Protein AF-A0A2M4AZ24-F1 (afdb_monomer)

pLDDT: mean 78.05, std 18.16, range [25.59, 95.62]

InterPro domains:
  IPR009580 GPI bio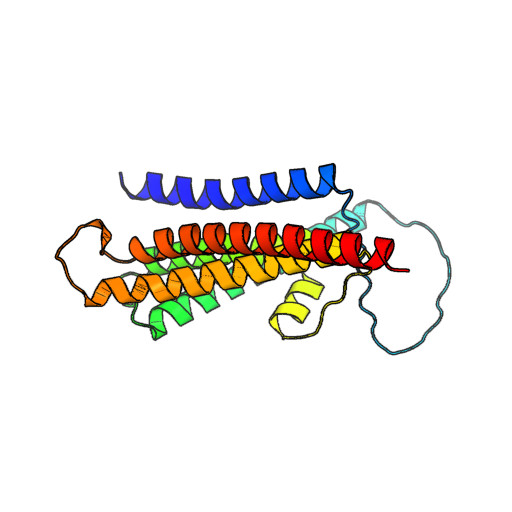synthesis protein Pig-F [PF06699] (11-184)

Organism: NCBI:txid58253

Secondary structure (DSSP, 8-state):
-HHHHHHHHHHHHHHHHHHHHHHHHHHHT----PPP--S------------HHHHHHHHHHHHHHHHHHHHHHHHHHHHHHHHTT--TT-HHHHHHHHHHHHHHHHHHHHHHH-HHHHHHHHTT-----SSHHHHHHHHHHHHHHHHHHHHHHHHHTTGGG----TTSSTTHHHHHHHHHHHHHHHHHHHHHHHHHHHHHHHHHTT-

Foldseek 3Di:
DVVVVLVCVLVVLLVVLVVVLVCCCVVVVQDLPFDDPPPDDDDDDDDDDDDPVVVVVVVVVQVVLVVVVLVVQLVVQLVVVVVVPDDPVPSVLSSSLSSNLSSLQLSSLCSRHNRPVSVCVVVVHDRDGPDPSSNLVNVLSNQLSVLLVVLLVVLLVLLVVPPVDPCSPPPNSSVVRNVVSSVVSNVVSVVVVVVVVVVVVVVVVVD

Solvent-accessible surface area (backbone atoms only — not comparable to full-atom values): 11591 Å² total; per-residue (Å²): 116,70,66,62,57,54,52,49,51,66,54,46,53,51,52,50,48,51,48,51,50,51,50,50,40,68,74,65,64,53,74,61,77,56,65,79,84,67,93,70,93,80,92,82,82,93,80,83,93,83,64,79,75,57,53,56,59,50,49,52,50,53,50,49,55,41,52,50,51,52,52,52,47,23,54,51,42,29,51,50,44,41,75,74,66,47,56,83,88,50,48,69,52,39,47,54,50,16,45,50,52,35,47,66,36,51,45,59,51,35,74,58,64,32,55,75,56,43,53,40,44,75,71,69,44,88,82,66,48,79,48,69,67,50,36,53,52,49,51,52,49,53,47,27,27,52,21,22,53,52,20,24,54,60,27,53,63,52,51,84,64,66,80,88,48,85,64,48,44,87,52,48,31,32,54,52,16,27,54,51,18,30,50,54,31,51,52,50,51,52,52,52,50,53,50,51,53,55,51,52,58,53,54,66,74,75,108

Radius of gyration: 20.51 Å; Cα contacts (8 Å, |Δi|>4): 173; chains: 1; bounding box: 58×39×65 Å

Sequence (207 aa):
GKLNSSILLLLLLPAVELLKHFYATRAFQLDSTARMELSGSVNAPTGRMHTSKTAGRFQLKELFHSIVLLATTVLFYAFICTVLGATVQEYEETISLALTMTTLTIFPILLLIGQAKTYSFLLSESVVLLSPCTNSYFNYLKNNSIGVLLGAWAASVVAPLDWDRPWQIYPIPNYVGCIVGQFGMSVYNLLSMIYSRFYDDRHTKIV

Structure (mmCIF, N/CA/C/O backbone):
data_AF-A0A2M4AZ24-F1
#
_entry.id   AF-A0A2M4AZ24-F1
#
loop_
_atom_site.group_PDB
_atom_site.id
_atom_site.type_symbol
_atom_site.label_atom_id
_atom_site.label_alt_id
_atom_site.label_comp_id
_atom_site.label_asym_id
_atom_site.label_entity_id
_atom_site.label_seq_id
_atom_site.pdbx_PDB_ins_code
_atom_site.Cartn_x
_atom_site.Cartn_y
_atom_site.Cartn_z
_atom_site.occupancy
_atom_site.B_iso_or_equiv
_atom_site.auth_seq_id
_atom_site.auth_comp_id
_atom_site.auth_asym_id
_atom_site.auth_atom_id
_atom_site.pdbx_PDB_model_num
ATOM 1 N N . GLY A 1 1 ? -0.774 -8.345 25.823 1.00 45.44 1 GLY A N 1
ATOM 2 C CA . GLY A 1 1 ? -1.185 -9.430 24.910 1.00 45.44 1 GLY A CA 1
ATOM 3 C C . GLY A 1 1 ? -1.397 -8.914 23.501 1.00 45.44 1 GLY A C 1
ATOM 4 O O . GLY A 1 1 ? -0.512 -9.088 22.682 1.00 45.44 1 GLY A O 1
ATOM 5 N N . LYS A 1 2 ? -2.522 -8.231 23.242 1.00 50.94 2 LYS A N 1
ATOM 6 C CA . LYS A 1 2 ? -2.909 -7.727 21.908 1.00 50.94 2 LYS A CA 1
ATOM 7 C C . LYS A 1 2 ? -1.962 -6.661 21.323 1.00 50.94 2 LYS A C 1
ATOM 9 O O . LYS A 1 2 ? -1.644 -6.727 20.145 1.00 50.94 2 LYS A O 1
ATOM 14 N N . LEU A 1 3 ? -1.435 -5.759 22.158 1.00 47.91 3 LEU A N 1
ATOM 15 C CA . LEU A 1 3 ? -0.561 -4.659 21.720 1.00 47.91 3 LEU A CA 1
ATOM 16 C C . LEU A 1 3 ? 0.745 -5.145 21.056 1.00 47.91 3 LEU A C 1
ATOM 18 O O . LEU A 1 3 ? 1.138 -4.641 20.011 1.00 47.91 3 LEU A O 1
ATOM 22 N N . ASN A 1 4 ? 1.383 -6.180 21.613 1.00 55.66 4 ASN A N 1
ATOM 23 C CA . ASN A 1 4 ? 2.648 -6.703 21.083 1.00 55.66 4 ASN A CA 1
ATOM 24 C C . ASN A 1 4 ? 2.467 -7.369 19.712 1.00 55.66 4 ASN A C 1
ATOM 26 O O . ASN A 1 4 ? 3.343 -7.248 18.863 1.00 55.66 4 ASN A O 1
ATOM 30 N N . SER A 1 5 ? 1.335 -8.041 19.480 1.00 59.56 5 SER A N 1
ATOM 31 C CA . SER A 1 5 ? 1.031 -8.672 18.190 1.00 59.56 5 SER A CA 1
ATOM 32 C C . SER A 1 5 ? 0.789 -7.636 17.091 1.00 59.56 5 SER A C 1
ATOM 34 O O . SER A 1 5 ? 1.305 -7.799 15.987 1.00 59.56 5 SER A O 1
ATOM 36 N N . SER A 1 6 ? 0.083 -6.544 17.399 1.00 62.22 6 SER A N 1
ATOM 37 C CA . SER A 1 6 ? -0.156 -5.450 16.449 1.00 62.22 6 SER A CA 1
ATOM 38 C C . SER A 1 6 ? 1.125 -4.677 16.118 1.00 62.22 6 SER A C 1
ATOM 40 O O . SER A 1 6 ? 1.367 -4.365 14.954 1.00 62.22 6 SER A O 1
ATOM 42 N N . ILE A 1 7 ? 1.992 -4.433 17.110 1.00 64.44 7 ILE A N 1
ATOM 43 C CA . ILE A 1 7 ? 3.302 -3.785 16.907 1.00 64.44 7 ILE A CA 1
ATOM 44 C C . ILE A 1 7 ? 4.205 -4.638 16.008 1.00 64.44 7 ILE A C 1
ATOM 46 O O . ILE A 1 7 ? 4.878 -4.113 15.122 1.00 64.44 7 ILE A O 1
ATOM 50 N N . LEU A 1 8 ? 4.209 -5.958 16.204 1.00 62.41 8 LEU A N 1
ATOM 51 C CA . LEU A 1 8 ? 5.019 -6.870 15.399 1.00 62.41 8 LEU A CA 1
ATOM 52 C C . LEU A 1 8 ? 4.548 -6.878 13.938 1.00 62.41 8 LEU A C 1
ATOM 54 O O . LEU A 1 8 ? 5.378 -6.847 13.034 1.00 62.41 8 LEU A O 1
ATOM 58 N N . LEU A 1 9 ? 3.233 -6.821 13.702 1.00 65.69 9 LEU A N 1
ATOM 59 C CA . LEU A 1 9 ? 2.658 -6.701 12.359 1.00 65.69 9 LEU A CA 1
ATOM 60 C C . LEU A 1 9 ? 3.030 -5.362 11.695 1.00 65.69 9 LEU A C 1
ATOM 62 O O . LEU A 1 9 ? 3.479 -5.348 10.549 1.00 65.69 9 LEU A O 1
ATOM 66 N N . LEU A 1 10 ? 2.926 -4.257 12.442 1.00 69.94 10 LEU A N 1
ATOM 67 C CA . LEU A 1 10 ? 3.283 -2.902 12.001 1.00 69.94 10 LEU A CA 1
ATOM 68 C C . LEU A 1 10 ? 4.765 -2.749 11.634 1.00 69.94 10 LEU A C 1
ATOM 70 O O . LEU A 1 10 ? 5.088 -1.943 10.768 1.00 69.94 10 LEU A O 1
ATOM 74 N N . LEU A 1 11 ? 5.664 -3.508 12.265 1.00 72.00 11 LEU A N 1
ATOM 75 C CA . LEU A 1 11 ? 7.099 -3.491 11.953 1.00 72.00 11 LEU A CA 1
ATOM 76 C C . LEU A 1 11 ? 7.479 -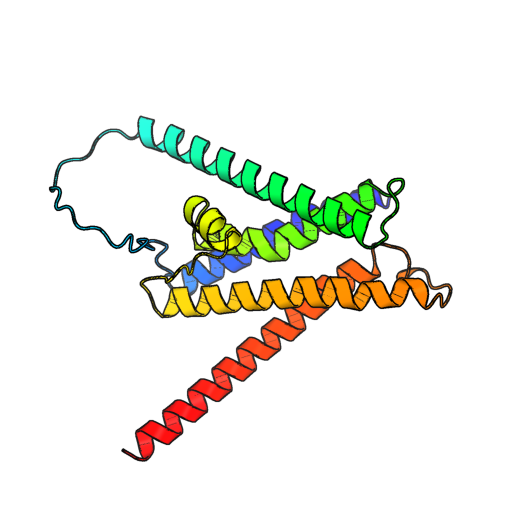4.480 10.844 1.00 72.00 11 LEU A C 1
ATOM 78 O O . LEU A 1 11 ? 8.384 -4.209 10.052 1.00 72.00 11 LEU A O 1
ATOM 82 N N . LEU A 1 12 ? 6.792 -5.620 10.767 1.00 80.12 12 LEU A N 1
ATOM 83 C CA . LEU A 1 12 ? 7.095 -6.670 9.798 1.00 80.12 12 LEU A CA 1
ATOM 84 C C . LEU A 1 12 ? 6.642 -6.292 8.382 1.00 80.12 12 LEU A C 1
ATOM 86 O O . LEU A 1 12 ? 7.353 -6.580 7.422 1.00 80.12 12 LEU A O 1
ATOM 90 N N . LEU A 1 13 ? 5.511 -5.596 8.240 1.00 80.19 13 LEU A N 1
ATOM 91 C CA . LEU A 1 13 ? 4.986 -5.137 6.947 1.00 80.19 13 LEU A CA 1
ATOM 92 C C . LEU A 1 13 ? 5.964 -4.218 6.181 1.00 80.19 13 LEU A C 1
ATOM 94 O O . LEU A 1 13 ? 6.319 -4.560 5.050 1.00 80.19 13 LEU A O 1
ATOM 98 N N . PRO A 1 14 ? 6.482 -3.118 6.768 1.00 80.81 14 PRO A N 1
ATOM 99 C CA . PRO A 1 14 ? 7.486 -2.282 6.111 1.00 80.81 14 PRO A CA 1
ATOM 100 C C . PRO A 1 14 ? 8.772 -3.047 5.791 1.00 80.81 14 PRO A C 1
ATOM 102 O O . PRO A 1 14 ? 9.369 -2.837 4.737 1.00 80.81 14 PRO A O 1
ATOM 105 N N . ALA A 1 15 ? 9.196 -3.964 6.669 1.00 79.19 15 ALA A N 1
ATOM 106 C CA . ALA A 1 15 ? 10.386 -4.783 6.446 1.00 79.19 15 ALA A CA 1
ATOM 107 C C . ALA A 1 15 ? 10.220 -5.729 5.244 1.00 79.19 15 ALA A C 1
ATOM 109 O O . ALA A 1 15 ? 11.144 -5.879 4.443 1.00 79.19 15 ALA A O 1
ATOM 110 N N . VAL A 1 16 ? 9.038 -6.328 5.078 1.00 83.62 16 VAL A N 1
ATOM 111 C CA . VAL A 1 16 ? 8.710 -7.164 3.916 1.00 83.62 16 VAL A CA 1
ATOM 112 C C . VAL A 1 16 ? 8.691 -6.338 2.630 1.00 83.62 16 VAL A C 1
ATOM 114 O O . VAL A 1 16 ? 9.233 -6.789 1.623 1.00 83.62 16 VAL A O 1
ATOM 117 N N . GLU A 1 17 ? 8.127 -5.129 2.641 1.00 81.56 17 GLU A N 1
ATOM 118 C CA . GLU A 1 17 ? 8.138 -4.250 1.461 1.00 81.56 17 GLU A CA 1
ATOM 119 C C . GLU A 1 17 ? 9.551 -3.753 1.114 1.00 81.56 17 GLU A C 1
ATOM 121 O O . GLU A 1 17 ? 9.927 -3.741 -0.060 1.00 81.56 17 GLU A O 1
ATOM 126 N N . LEU A 1 18 ? 10.390 -3.453 2.114 1.00 84.62 18 LEU A N 1
ATOM 127 C CA . LEU A 1 18 ? 11.815 -3.163 1.905 1.00 84.62 18 LEU A CA 1
ATOM 128 C C . LEU A 1 18 ? 12.544 -4.344 1.269 1.00 84.62 18 LEU A C 1
ATOM 130 O O . LEU A 1 18 ? 13.325 -4.162 0.334 1.00 84.62 18 LEU A O 1
ATOM 134 N N . LEU A 1 19 ? 12.282 -5.554 1.760 1.00 83.06 19 LEU A N 1
ATOM 135 C CA . LEU A 1 19 ? 12.886 -6.769 1.236 1.00 83.06 19 LEU A CA 1
ATOM 136 C C . LEU A 1 19 ? 12.459 -7.002 -0.219 1.00 83.06 19 LEU A C 1
ATOM 138 O O . LEU A 1 19 ? 13.317 -7.207 -1.077 1.00 83.06 19 LEU A O 1
ATOM 142 N N . LYS A 1 20 ? 11.158 -6.902 -0.520 1.00 83.19 20 LYS A N 1
ATOM 143 C CA . LYS A 1 20 ? 10.618 -6.999 -1.888 1.00 83.19 20 LYS A CA 1
ATOM 144 C C . LYS A 1 20 ? 11.252 -5.967 -2.813 1.00 83.19 20 LYS A C 1
ATOM 146 O O . LYS A 1 20 ? 11.694 -6.325 -3.903 1.00 83.19 20 LYS A O 1
ATOM 151 N N . HIS A 1 21 ? 11.338 -4.713 -2.374 1.00 81.50 21 HIS A N 1
ATOM 152 C CA . HIS A 1 21 ? 11.969 -3.650 -3.144 1.00 81.50 21 HIS A CA 1
ATOM 153 C C . HIS A 1 21 ? 13.451 -3.952 -3.400 1.00 81.50 21 HIS A C 1
ATOM 155 O O . HIS A 1 21 ? 13.905 -3.860 -4.536 1.00 81.50 21 HIS A O 1
ATOM 161 N N . PHE A 1 22 ? 14.200 -4.385 -2.383 1.00 83.12 22 PHE A N 1
ATOM 162 C CA . PHE A 1 22 ? 15.607 -4.749 -2.542 1.00 83.12 22 PHE A CA 1
ATOM 163 C C . PHE A 1 22 ? 15.796 -5.909 -3.526 1.00 83.12 22 PHE A C 1
ATOM 165 O O . PHE A 1 22 ? 16.658 -5.828 -4.403 1.00 83.12 22 PHE A O 1
ATOM 172 N N . TYR A 1 23 ? 14.971 -6.957 -3.432 1.00 83.62 23 TYR A N 1
ATOM 173 C CA . TYR A 1 23 ? 14.980 -8.062 -4.392 1.00 83.62 23 TYR A CA 1
ATOM 174 C C . TYR A 1 23 ? 14.661 -7.587 -5.811 1.00 83.62 23 TYR A C 1
ATOM 176 O O . TYR A 1 23 ? 15.394 -7.937 -6.731 1.00 83.62 23 TYR A O 1
ATOM 184 N N . ALA A 1 24 ? 13.624 -6.767 -5.999 1.00 79.25 24 ALA A N 1
ATOM 185 C CA . ALA A 1 24 ? 13.248 -6.244 -7.311 1.00 79.25 24 ALA A CA 1
ATOM 186 C C . ALA A 1 24 ? 14.360 -5.375 -7.917 1.00 79.25 24 ALA A C 1
ATOM 188 O O . ALA A 1 24 ? 14.748 -5.572 -9.067 1.00 79.25 24 ALA A O 1
ATOM 189 N N . THR A 1 25 ? 14.938 -4.469 -7.130 1.00 77.31 25 THR A N 1
ATOM 190 C CA . THR A 1 25 ? 16.034 -3.595 -7.566 1.00 77.31 25 THR A CA 1
ATOM 191 C C . THR A 1 25 ? 17.280 -4.399 -7.930 1.00 77.31 25 THR A C 1
ATOM 193 O O . THR A 1 25 ? 17.916 -4.120 -8.946 1.00 77.31 25 THR A O 1
ATOM 196 N N . ARG A 1 26 ? 17.610 -5.444 -7.159 1.00 76.44 26 ARG A N 1
ATOM 197 C CA . ARG A 1 26 ? 18.740 -6.341 -7.451 1.00 76.44 26 ARG A CA 1
ATOM 198 C C . ARG A 1 26 ? 18.498 -7.227 -8.671 1.00 76.44 26 ARG A C 1
ATOM 200 O O . ARG A 1 26 ? 19.425 -7.419 -9.450 1.00 76.44 26 ARG A O 1
ATOM 207 N N . ALA A 1 27 ? 17.289 -7.759 -8.831 1.00 77.31 27 ALA A N 1
ATOM 208 C CA . ALA A 1 27 ? 16.949 -8.675 -9.916 1.00 77.31 27 ALA A CA 1
ATOM 209 C C . ALA A 1 27 ? 16.812 -7.960 -11.266 1.00 77.31 27 ALA A C 1
ATOM 211 O O . ALA A 1 27 ? 17.274 -8.475 -12.280 1.00 77.31 27 ALA A O 1
ATOM 212 N N . PHE A 1 28 ? 16.203 -6.771 -11.280 1.00 72.56 28 PHE A N 1
ATOM 213 C CA . PHE A 1 28 ? 15.850 -6.061 -12.512 1.00 72.56 28 PHE A CA 1
ATOM 214 C C . PHE A 1 28 ? 16.757 -4.868 -12.834 1.00 72.56 28 PHE A C 1
ATOM 216 O O . PHE A 1 28 ? 16.511 -4.199 -13.834 1.00 72.56 28 PHE A O 1
ATOM 223 N N . GLN A 1 29 ? 17.782 -4.597 -12.009 1.00 72.75 29 GLN A N 1
ATOM 224 C CA . GLN A 1 29 ? 18.686 -3.444 -12.154 1.00 72.75 29 GLN A CA 1
ATOM 225 C C . GLN A 1 29 ? 17.906 -2.144 -12.413 1.00 72.75 29 GLN A C 1
ATOM 227 O O . GLN A 1 29 ? 18.200 -1.391 -13.339 1.00 72.75 29 GLN A O 1
ATOM 232 N N . LEU A 1 30 ? 16.849 -1.925 -11.624 1.00 67.25 30 LEU A N 1
ATOM 233 C CA . LEU A 1 30 ? 15.957 -0.778 -11.778 1.00 67.25 30 LEU A CA 1
ATOM 234 C C . LEU A 1 30 ? 16.757 0.508 -11.561 1.00 67.25 30 LEU A C 1
ATOM 236 O O . LEU A 1 30 ? 17.146 0.821 -10.437 1.00 67.25 30 LEU A O 1
ATOM 240 N N . ASP A 1 31 ? 17.003 1.246 -12.641 1.00 59.69 31 ASP A N 1
ATOM 241 C CA . ASP A 1 31 ? 17.712 2.517 -12.566 1.00 59.69 31 ASP A CA 1
ATOM 242 C C . ASP A 1 31 ? 16.751 3.576 -12.001 1.00 59.69 31 ASP A C 1
ATOM 244 O O . ASP A 1 31 ? 15.714 3.894 -12.594 1.00 59.69 31 ASP A O 1
ATOM 248 N N . SER A 1 32 ? 17.051 4.081 -10.802 1.00 54.59 32 SER A N 1
ATOM 249 C CA . SER A 1 32 ? 16.228 5.073 -10.087 1.00 54.59 32 SER A CA 1
ATOM 250 C C . SER A 1 32 ? 16.343 6.481 -10.696 1.00 54.59 32 SER A C 1
ATOM 252 O O . SER A 1 32 ? 15.684 7.426 -10.246 1.00 54.59 32 SER A O 1
ATOM 254 N N . THR A 1 33 ? 17.173 6.644 -11.731 1.00 49.00 33 THR A N 1
ATOM 255 C CA . THR A 1 33 ? 17.426 7.881 -12.483 1.00 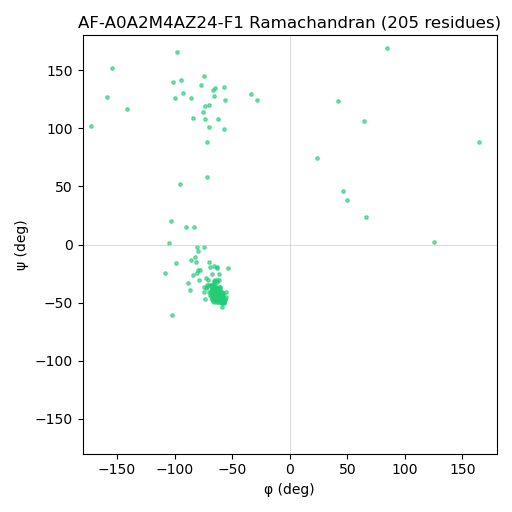49.00 33 THR A CA 1
ATOM 256 C C . THR A 1 33 ? 16.242 8.276 -13.371 1.00 49.00 33 THR A C 1
ATOM 258 O O . THR A 1 33 ? 16.358 8.491 -14.573 1.00 49.00 33 THR A O 1
ATOM 261 N N . ALA A 1 34 ? 15.063 8.467 -12.786 1.00 44.81 34 ALA A N 1
ATOM 262 C CA . ALA A 1 34 ? 14.022 9.215 -13.478 1.00 44.81 34 ALA A CA 1
ATOM 263 C C . ALA A 1 34 ? 14.423 10.699 -13.550 1.00 44.81 34 ALA A C 1
ATOM 265 O O . ALA A 1 34 ? 14.616 11.350 -12.521 1.00 44.81 34 ALA A O 1
ATOM 266 N N . ARG A 1 35 ? 14.559 11.252 -14.752 1.00 46.22 35 ARG A N 1
ATOM 267 C CA . ARG A 1 35 ? 14.522 12.703 -14.952 1.00 46.22 35 ARG A CA 1
ATOM 268 C C . ARG A 1 35 ? 13.083 13.075 -15.280 1.00 46.22 35 ARG A C 1
ATOM 270 O O . ARG A 1 35 ? 12.451 12.422 -16.097 1.00 46.22 35 ARG A O 1
ATOM 277 N N . MET A 1 36 ? 12.570 14.074 -14.578 1.00 38.97 36 MET A N 1
ATOM 278 C CA . MET A 1 36 ? 11.280 14.684 -14.869 1.00 38.97 36 MET A CA 1
ATOM 279 C C . MET A 1 36 ? 11.490 15.532 -16.128 1.00 38.97 36 MET A C 1
ATOM 281 O O . MET A 1 36 ? 12.353 16.412 -16.115 1.00 38.97 36 MET A O 1
ATOM 285 N N . GLU A 1 37 ? 10.789 15.244 -17.225 1.00 36.41 37 GLU A N 1
ATOM 286 C CA . GLU A 1 37 ? 10.763 16.170 -18.359 1.00 36.41 37 GLU A CA 1
ATOM 287 C C . GLU A 1 37 ? 9.926 17.385 -17.956 1.00 36.41 37 GLU A C 1
ATOM 289 O O . GLU A 1 37 ? 8.712 17.432 -18.135 1.00 36.41 37 GLU A O 1
ATOM 294 N N . LEU A 1 38 ? 10.587 18.376 -17.359 1.00 36.03 38 LEU A N 1
ATOM 295 C CA . LEU A 1 38 ? 10.065 19.731 -17.343 1.00 36.03 38 LEU A CA 1
ATOM 296 C C . LEU A 1 38 ? 10.268 20.269 -18.764 1.00 36.03 38 LEU A C 1
ATOM 298 O O . LEU A 1 38 ? 11.403 20.497 -19.185 1.00 36.03 38 LEU A O 1
ATOM 302 N N . SER A 1 39 ? 9.186 20.418 -19.526 1.00 31.55 39 SER A N 1
ATOM 303 C CA . SER A 1 39 ? 9.217 21.098 -20.823 1.00 31.55 39 SER A CA 1
ATOM 304 C C . SER A 1 39 ? 9.748 22.525 -20.627 1.00 31.55 39 SER A C 1
ATOM 306 O O . SER A 1 39 ? 9.018 23.407 -20.180 1.00 31.55 39 SER A O 1
ATOM 308 N N . GLY A 1 40 ? 11.034 22.741 -20.915 1.00 29.09 40 GLY A N 1
ATOM 309 C CA . GLY A 1 40 ? 11.711 24.025 -20.730 1.00 29.09 40 GLY A CA 1
ATOM 310 C C . GLY A 1 40 ? 13.237 23.912 -20.771 1.00 29.09 40 GLY A C 1
ATOM 311 O O . GLY A 1 40 ? 13.887 23.748 -19.747 1.00 29.09 40 GLY A O 1
ATOM 312 N N . SER A 1 41 ? 13.794 24.005 -21.979 1.00 33.38 41 SER A N 1
ATOM 313 C CA . SER A 1 41 ? 15.217 24.190 -22.314 1.00 33.38 41 SER A CA 1
ATOM 314 C C . SER A 1 41 ? 16.014 25.055 -21.323 1.00 33.38 41 SER A C 1
ATOM 316 O O . SER A 1 41 ? 15.629 26.204 -21.161 1.00 33.38 41 SER A O 1
ATOM 318 N N . VAL A 1 42 ? 17.182 24.586 -20.839 1.00 30.86 42 VAL A N 1
ATOM 319 C CA . VAL A 1 42 ? 18.444 25.365 -20.701 1.00 30.86 42 VAL A CA 1
ATOM 320 C C . VAL A 1 42 ? 19.653 24.403 -20.618 1.00 30.86 42 VAL A C 1
ATOM 322 O O . VAL A 1 42 ? 19.703 23.511 -19.774 1.00 30.86 42 VAL A O 1
ATOM 325 N N . ASN A 1 43 ? 20.653 24.619 -21.480 1.00 36.88 43 ASN A N 1
ATOM 326 C CA . ASN A 1 43 ? 21.989 24.007 -21.431 1.00 36.88 43 ASN A CA 1
ATOM 327 C C . ASN A 1 43 ? 22.772 24.437 -20.174 1.00 36.88 43 ASN A C 1
ATOM 329 O O . ASN A 1 43 ? 22.867 25.634 -19.915 1.00 36.88 43 ASN A O 1
ATOM 333 N N . ALA A 1 44 ? 23.436 23.516 -19.461 1.00 29.48 44 ALA A N 1
ATOM 334 C CA . ALA A 1 44 ? 24.485 23.879 -18.496 1.00 29.48 44 ALA A CA 1
ATOM 335 C C . ALA A 1 44 ? 25.523 22.750 -18.270 1.00 29.48 44 ALA A C 1
ATOM 337 O O . ALA A 1 44 ? 25.197 21.576 -18.453 1.00 29.48 44 ALA A O 1
ATOM 338 N N . PRO A 1 45 ? 26.779 23.094 -17.912 1.00 31.34 45 PRO A N 1
ATOM 339 C CA . PRO A 1 45 ? 27.976 22.365 -18.329 1.00 31.34 45 PRO A CA 1
ATOM 340 C C . PRO A 1 45 ? 28.536 21.365 -17.304 1.00 31.34 45 PRO A C 1
ATOM 342 O O . PRO A 1 45 ? 28.240 21.385 -16.112 1.00 31.34 45 PRO A O 1
ATOM 345 N N . THR A 1 46 ? 29.431 20.517 -17.809 1.00 36.56 46 THR A N 1
ATOM 346 C CA . THR A 1 46 ? 30.349 19.623 -17.090 1.00 36.56 46 THR A CA 1
ATOM 347 C C . THR A 1 46 ? 31.249 20.370 -16.096 1.00 36.56 46 THR A C 1
ATOM 349 O O . THR A 1 46 ? 32.013 21.245 -16.504 1.00 36.56 46 THR A O 1
ATOM 352 N N . GLY A 1 47 ? 31.247 19.976 -14.814 1.00 25.59 47 GLY A N 1
ATOM 353 C CA . GLY A 1 47 ? 32.164 20.541 -13.815 1.00 25.59 47 GLY A CA 1
ATOM 354 C C . GLY A 1 47 ? 32.157 19.874 -12.429 1.00 25.59 47 GLY A C 1
ATOM 355 O O . GLY A 1 47 ? 31.296 20.151 -11.611 1.00 25.59 47 GLY A O 1
ATOM 356 N N . ARG A 1 48 ? 33.179 19.035 -12.201 1.00 28.61 48 ARG A N 1
ATOM 357 C CA . ARG A 1 48 ? 33.922 18.687 -10.961 1.00 28.61 48 ARG A CA 1
ATOM 358 C C . ARG A 1 48 ? 33.217 18.459 -9.598 1.00 28.61 48 ARG A C 1
ATOM 360 O O . ARG A 1 48 ? 32.662 19.341 -8.961 1.00 28.61 48 ARG A O 1
ATOM 367 N N . MET A 1 49 ? 33.500 17.248 -9.107 1.00 38.53 49 MET A N 1
ATOM 368 C CA . MET A 1 49 ? 33.501 16.684 -7.749 1.00 38.53 49 MET A CA 1
ATOM 369 C C . MET A 1 49 ? 33.776 17.667 -6.588 1.00 38.53 49 MET A C 1
ATOM 371 O O . MET A 1 49 ? 34.850 18.260 -6.523 1.00 38.53 49 MET A O 1
ATOM 375 N N . HIS A 1 50 ? 32.854 17.737 -5.613 1.00 28.84 50 HIS A N 1
ATOM 376 C CA . HIS A 1 50 ? 33.079 18.323 -4.282 1.00 28.84 50 HIS A CA 1
ATOM 377 C C . HIS A 1 50 ? 32.374 17.517 -3.158 1.00 28.84 50 HIS A C 1
ATOM 379 O O . HIS A 1 50 ? 31.154 17.420 -3.095 1.00 28.84 50 HIS A O 1
ATOM 385 N N . THR A 1 51 ? 33.211 16.968 -2.269 1.00 32.50 51 THR A N 1
ATOM 386 C CA . THR A 1 51 ? 33.066 16.792 -0.804 1.00 32.50 51 THR A CA 1
ATOM 387 C C . THR A 1 51 ? 31.966 15.886 -0.198 1.00 32.50 51 THR A C 1
ATOM 389 O O . THR A 1 51 ? 30.809 16.241 0.017 1.00 32.50 51 THR A O 1
ATOM 392 N N . SER A 1 52 ? 32.433 14.731 0.291 1.00 42.97 52 SER A N 1
ATOM 393 C CA . SER A 1 52 ? 31.725 13.666 1.031 1.00 42.97 52 SER A CA 1
ATOM 394 C C . SER A 1 52 ? 30.933 14.100 2.293 1.00 42.97 52 SER A C 1
ATOM 396 O O . SER A 1 52 ? 29.979 13.425 2.673 1.00 42.97 52 SER A O 1
ATOM 398 N N . LYS A 1 53 ? 31.209 15.261 2.915 1.00 38.47 53 LYS A N 1
ATOM 399 C CA . LYS A 1 53 ? 30.441 15.747 4.091 1.00 38.47 53 LYS A CA 1
ATOM 400 C C . LYS A 1 5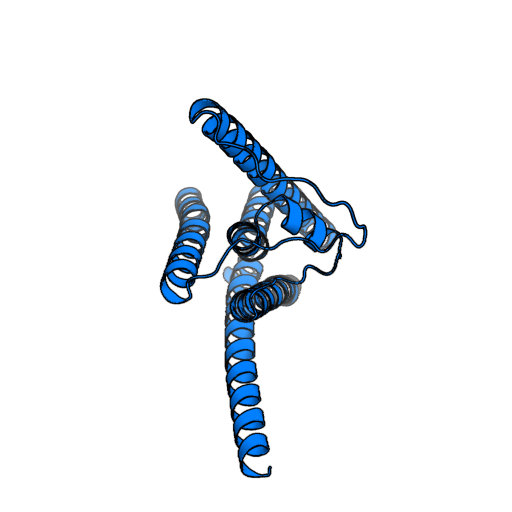3 ? 29.095 16.403 3.735 1.00 38.47 53 LYS A C 1
ATOM 402 O O . LYS A 1 53 ? 28.196 16.452 4.574 1.00 38.47 53 LYS A O 1
ATOM 407 N N . THR A 1 54 ? 28.936 16.879 2.501 1.00 43.38 54 THR A N 1
ATOM 408 C CA . THR A 1 54 ? 27.689 17.494 2.008 1.00 43.38 54 THR A CA 1
ATOM 409 C C . THR A 1 54 ? 26.648 16.428 1.652 1.00 43.38 54 THR A C 1
ATOM 411 O O . THR A 1 54 ? 25.455 16.636 1.866 1.00 43.38 54 THR A O 1
ATOM 414 N N . ALA A 1 55 ? 27.109 15.250 1.217 1.00 44.97 55 ALA A N 1
ATOM 415 C CA . ALA A 1 55 ? 26.265 14.110 0.865 1.00 44.97 55 ALA A CA 1
ATOM 416 C C . ALA A 1 55 ? 25.424 13.599 2.052 1.00 44.97 55 ALA A C 1
ATOM 418 O O . ALA A 1 55 ? 24.231 13.368 1.897 1.00 44.97 55 ALA A O 1
ATOM 419 N N . GLY A 1 56 ? 25.997 13.512 3.261 1.00 48.81 56 GLY A N 1
ATOM 420 C CA . GLY A 1 56 ? 25.263 13.050 4.450 1.00 48.81 56 GLY A CA 1
ATOM 421 C C . GLY A 1 56 ? 24.162 14.013 4.920 1.00 48.81 56 GLY A C 1
ATOM 422 O O . GLY A 1 56 ? 23.083 13.583 5.319 1.00 48.81 56 GLY A O 1
ATOM 423 N N . ARG A 1 57 ? 24.390 15.332 4.821 1.00 58.47 57 ARG A N 1
ATOM 424 C CA . ARG A 1 57 ? 23.359 16.345 5.129 1.00 58.47 57 ARG A CA 1
ATOM 425 C C . ARG A 1 57 ? 22.240 16.356 4.092 1.00 58.47 57 ARG A C 1
ATOM 427 O O . ARG A 1 57 ? 21.094 16.608 4.451 1.00 58.47 57 ARG A O 1
ATOM 434 N N . PHE A 1 58 ? 22.574 16.109 2.829 1.00 60.81 58 PHE A N 1
ATOM 435 C CA . PHE A 1 58 ? 21.595 15.982 1.757 1.00 60.81 58 PHE A CA 1
ATOM 436 C C . PHE A 1 58 ? 20.703 14.754 1.990 1.00 60.81 58 PHE A C 1
ATOM 438 O O . PHE A 1 58 ? 19.490 14.904 2.059 1.00 60.81 58 PHE A O 1
ATOM 445 N N . GLN A 1 59 ? 21.292 13.594 2.297 1.00 75.25 59 GLN A N 1
ATOM 446 C CA . GLN A 1 59 ? 20.536 12.374 2.604 1.00 75.25 59 GLN A CA 1
ATOM 447 C C . GLN A 1 59 ? 19.653 12.498 3.853 1.00 75.25 59 GLN A C 1
ATOM 449 O O . GLN A 1 59 ? 18.504 12.074 3.826 1.00 75.25 59 GLN A O 1
ATOM 454 N N . LEU A 1 60 ? 20.129 13.125 4.936 1.00 80.31 60 LEU A N 1
ATOM 455 C CA . LEU A 1 60 ? 19.296 13.355 6.128 1.00 80.31 60 LEU A CA 1
ATOM 456 C C . LEU A 1 60 ? 18.087 14.246 5.832 1.00 80.31 60 LEU A C 1
ATOM 458 O O . LEU A 1 60 ? 16.997 13.998 6.344 1.00 80.31 60 LEU A O 1
ATOM 462 N N . LYS A 1 61 ? 18.266 15.273 4.994 1.00 83.06 61 LYS A N 1
ATOM 463 C CA . LYS A 1 61 ? 17.150 16.106 4.545 1.00 83.06 61 LYS A CA 1
ATOM 464 C C . LYS A 1 61 ? 16.163 15.285 3.724 1.00 83.06 61 LYS A C 1
ATOM 466 O O . LYS A 1 61 ? 14.970 15.391 3.975 1.00 83.06 61 LYS A O 1
ATOM 471 N N . GLU A 1 62 ? 16.618 14.464 2.785 1.00 82.75 62 GLU A N 1
ATOM 472 C CA . GLU A 1 62 ? 15.727 13.611 1.986 1.00 82.75 62 GLU A CA 1
ATOM 473 C C . GLU A 1 62 ? 14.976 12.580 2.837 1.00 82.75 62 GLU A C 1
ATOM 475 O O . GLU A 1 62 ? 13.776 12.383 2.663 1.00 82.75 62 GLU A O 1
ATOM 480 N N . LEU A 1 63 ? 15.642 11.979 3.822 1.00 86.06 63 LEU A N 1
ATOM 481 C CA . LEU A 1 63 ? 14.992 11.082 4.777 1.00 86.06 63 LEU A CA 1
ATOM 482 C C . LEU A 1 63 ? 13.930 11.814 5.601 1.00 86.06 63 LEU A C 1
ATOM 484 O O . LEU A 1 63 ? 12.824 11.305 5.757 1.00 86.06 63 LEU A O 1
ATOM 488 N N . PHE A 1 64 ? 14.226 13.023 6.084 1.00 88.81 64 PHE A N 1
ATOM 489 C CA . PHE A 1 64 ? 13.262 13.827 6.834 1.00 88.81 64 PHE A CA 1
ATOM 490 C C . PHE A 1 64 ? 12.003 14.128 6.013 1.00 88.81 64 PHE A C 1
ATOM 492 O O . PHE A 1 64 ? 10.892 13.869 6.464 1.00 88.81 64 PHE A O 1
ATOM 499 N N . HIS A 1 65 ? 12.164 14.618 4.787 1.00 88.44 65 HIS A N 1
ATOM 500 C CA . HIS A 1 65 ? 11.040 14.930 3.902 1.00 88.44 65 HIS A CA 1
ATOM 501 C C . HIS A 1 65 ? 10.255 13.666 3.491 1.00 88.44 65 HIS A C 1
ATOM 503 O O . HIS A 1 65 ? 9.033 13.731 3.353 1.00 88.44 65 HIS A O 1
ATOM 509 N N . SER A 1 66 ? 10.923 12.514 3.371 1.00 87.94 66 SER A N 1
ATOM 510 C CA . SER A 1 66 ? 10.285 11.206 3.155 1.00 87.94 66 SER A CA 1
ATOM 511 C C . SER A 1 66 ? 9.444 10.768 4.359 1.00 87.94 66 SER A C 1
ATOM 513 O O . SER A 1 66 ? 8.314 10.316 4.190 1.00 87.94 66 SER A O 1
ATOM 515 N N . ILE A 1 67 ? 9.955 10.943 5.582 1.00 90.69 67 ILE A N 1
ATOM 516 C CA . ILE A 1 67 ? 9.214 10.658 6.821 1.00 90.69 67 ILE A CA 1
ATOM 517 C C . ILE A 1 67 ? 8.001 11.583 6.943 1.00 90.69 67 ILE A C 1
ATOM 519 O O . ILE A 1 67 ? 6.911 11.114 7.261 1.00 90.69 67 ILE A O 1
ATOM 523 N N . VAL A 1 68 ? 8.173 12.877 6.655 1.00 92.62 68 VAL A N 1
ATOM 524 C CA . VAL A 1 68 ? 7.074 13.852 6.652 1.00 92.62 68 VAL A CA 1
ATOM 525 C C . VAL A 1 68 ? 6.000 13.444 5.649 1.00 92.62 68 VAL A C 1
ATOM 527 O O . VAL A 1 68 ? 4.830 13.416 6.013 1.00 92.62 68 VAL A O 1
ATOM 530 N N . LEU A 1 69 ? 6.385 13.049 4.432 1.00 91.50 69 LEU A N 1
ATOM 531 C CA . LEU A 1 69 ? 5.443 12.578 3.418 1.00 91.50 69 LEU A CA 1
ATOM 532 C C . LEU A 1 69 ? 4.628 11.378 3.920 1.00 91.50 69 LEU A C 1
ATOM 534 O O . LEU A 1 69 ? 3.401 11.396 3.838 1.00 91.50 69 LEU A O 1
ATOM 538 N N . LEU A 1 70 ? 5.299 10.360 4.468 1.00 92.38 70 LEU A N 1
ATOM 539 C CA . LEU A 1 70 ? 4.627 9.177 5.010 1.00 92.38 70 LEU A CA 1
ATOM 540 C C . LEU A 1 70 ? 3.675 9.554 6.152 1.00 92.38 70 LEU A C 1
ATOM 542 O O . LEU A 1 70 ? 2.523 9.123 6.153 1.00 92.38 70 LEU A O 1
ATOM 546 N N . ALA A 1 71 ? 4.109 10.409 7.080 1.00 93.25 71 ALA A N 1
ATOM 547 C CA . ALA A 1 71 ? 3.271 10.890 8.174 1.00 93.25 71 ALA A CA 1
ATOM 548 C C . ALA A 1 71 ? 2.032 11.642 7.660 1.00 93.25 71 ALA A C 1
ATOM 550 O O . ALA A 1 71 ? 0.920 11.380 8.118 1.00 93.25 71 ALA A O 1
ATOM 551 N N . THR A 1 72 ? 2.188 12.517 6.663 1.00 93.31 72 THR A N 1
ATOM 552 C CA . THR A 1 72 ? 1.063 13.214 6.025 1.00 93.31 72 THR A CA 1
ATOM 553 C C . THR A 1 72 ? 0.087 12.231 5.380 1.00 93.31 72 THR A C 1
ATOM 555 O O . THR A 1 72 ? -1.122 12.384 5.546 1.00 93.31 72 THR A O 1
ATOM 558 N N . THR A 1 73 ? 0.575 11.189 4.703 1.00 92.88 73 THR A N 1
ATOM 559 C CA . THR A 1 73 ? -0.301 10.174 4.093 1.00 92.88 73 THR A CA 1
ATOM 560 C C . THR A 1 73 ? -1.034 9.316 5.126 1.00 92.88 73 THR A C 1
ATOM 562 O O . THR A 1 73 ? -2.211 9.017 4.930 1.00 92.88 73 THR A O 1
ATOM 565 N N . VAL A 1 74 ? -0.405 9.008 6.266 1.00 93.75 74 VAL A N 1
ATOM 566 C CA . VAL A 1 74 ? -1.070 8.330 7.392 1.00 93.75 74 VAL A CA 1
ATOM 567 C C . VAL A 1 74 ? -2.206 9.190 7.934 1.00 93.75 74 VAL A C 1
ATOM 569 O O . VAL A 1 74 ? -3.317 8.695 8.098 1.00 93.75 74 VAL A O 1
ATOM 572 N N . LEU A 1 75 ? -1.959 10.481 8.171 1.00 94.44 75 LEU A N 1
ATOM 573 C CA . LEU A 1 75 ? -2.993 11.402 8.650 1.00 94.44 75 LEU A CA 1
ATOM 574 C C . LEU A 1 75 ? -4.148 11.524 7.651 1.00 94.44 75 LEU A C 1
ATOM 576 O O . LEU A 1 75 ? -5.308 11.534 8.056 1.00 94.44 75 LEU A O 1
ATOM 580 N N . PHE A 1 76 ? -3.844 11.565 6.354 1.00 94.00 76 PHE A N 1
ATOM 581 C CA . PHE A 1 76 ? -4.855 11.615 5.303 1.00 94.00 76 PHE A CA 1
ATOM 582 C C . PHE A 1 76 ? -5.728 10.352 5.272 1.00 94.00 76 PHE A C 1
ATOM 584 O O . PHE A 1 76 ? -6.953 10.457 5.235 1.00 94.00 76 PHE A O 1
ATOM 591 N N . TYR A 1 77 ? -5.135 9.157 5.351 1.00 94.25 77 TYR A N 1
ATOM 592 C CA . TYR A 1 77 ? -5.911 7.916 5.418 1.00 94.25 77 TYR A CA 1
ATOM 593 C C . TYR A 1 77 ? -6.694 7.772 6.722 1.00 94.25 77 TYR A C 1
ATOM 595 O O . TYR A 1 77 ? -7.841 7.333 6.678 1.00 94.25 77 TYR A O 1
ATOM 603 N N . ALA A 1 78 ? -6.129 8.181 7.859 1.00 92.62 78 ALA A N 1
ATOM 604 C CA . ALA A 1 78 ? -6.848 8.198 9.130 1.00 92.62 78 ALA A CA 1
ATOM 605 C C . ALA A 1 78 ? -8.070 9.126 9.056 1.00 92.62 78 ALA A C 1
ATOM 607 O O . ALA A 1 78 ? -9.166 8.726 9.435 1.00 92.62 78 ALA A O 1
ATOM 608 N N . PHE A 1 79 ? -7.908 10.322 8.479 1.00 93.62 79 PHE A N 1
ATOM 609 C CA . PHE A 1 79 ? -9.012 11.250 8.230 1.00 93.62 79 PHE A CA 1
ATOM 610 C C . PHE A 1 79 ? -10.103 10.623 7.353 1.00 93.62 79 PHE A C 1
ATOM 612 O O . PHE A 1 79 ? -11.278 10.684 7.710 1.00 93.62 79 PHE A O 1
ATOM 619 N N . ILE A 1 80 ? -9.727 9.972 6.247 1.00 92.56 80 ILE A N 1
ATOM 620 C CA . ILE A 1 80 ? -10.681 9.268 5.377 1.00 92.56 80 ILE A CA 1
ATOM 621 C C . ILE A 1 80 ? -11.435 8.181 6.152 1.00 92.56 80 ILE A C 1
ATOM 623 O O . ILE A 1 80 ? -12.654 8.104 6.037 1.00 92.56 80 ILE A O 1
ATOM 627 N N . CYS A 1 81 ? -10.747 7.367 6.957 1.00 90.81 81 CYS A N 1
ATOM 628 C CA . CYS A 1 81 ? -11.389 6.308 7.742 1.00 90.81 81 CYS A CA 1
ATOM 629 C C . CYS A 1 81 ? -12.422 6.881 8.723 1.00 90.81 81 CYS A C 1
ATOM 631 O O . CYS A 1 81 ? -13.540 6.372 8.792 1.00 90.81 81 CYS A O 1
ATOM 633 N N . THR A 1 82 ? -12.093 7.976 9.413 1.00 89.31 82 THR A N 1
ATOM 634 C CA . THR A 1 82 ? -13.025 8.667 10.316 1.00 89.31 82 THR A CA 1
ATOM 635 C C . THR A 1 82 ? -14.240 9.221 9.570 1.00 89.31 82 THR A C 1
ATOM 637 O O . THR A 1 82 ? -15.369 9.051 10.020 1.00 89.31 82 THR A O 1
ATOM 640 N N . VAL A 1 83 ? -14.041 9.841 8.401 1.00 89.44 83 VAL A N 1
ATOM 641 C CA . VAL A 1 83 ? -15.146 10.363 7.573 1.00 89.44 83 VAL A CA 1
ATOM 642 C C . VAL A 1 83 ? -16.046 9.237 7.052 1.00 89.44 83 VAL A C 1
ATOM 644 O O . VAL A 1 83 ? -17.257 9.419 6.951 1.00 89.44 83 VAL A O 1
ATOM 647 N N . LEU A 1 84 ? -15.475 8.072 6.740 1.00 86.44 84 LEU A N 1
ATOM 648 C CA . LEU A 1 84 ? -16.206 6.908 6.232 1.00 86.44 84 LEU A CA 1
ATOM 649 C C . LEU A 1 84 ? -16.909 6.081 7.320 1.00 86.44 84 LEU A C 1
ATOM 651 O O . LEU A 1 84 ? -17.598 5.120 6.980 1.00 86.44 84 LEU A O 1
ATOM 655 N N . GLY A 1 85 ? -16.774 6.450 8.596 1.00 82.81 85 GLY A N 1
ATOM 656 C CA . GLY A 1 85 ? -17.553 5.860 9.687 1.00 82.81 85 GLY A CA 1
ATOM 657 C C . GLY A 1 85 ? -16.744 5.274 10.841 1.00 82.81 85 GLY A C 1
ATOM 658 O O . GLY A 1 85 ? -17.354 4.758 11.774 1.00 82.81 85 GLY A O 1
ATOM 659 N N . ALA A 1 86 ? -15.408 5.358 10.829 1.00 85.25 86 ALA A N 1
ATOM 660 C CA . ALA A 1 86 ? -14.623 4.996 12.007 1.00 85.25 86 ALA A CA 1
ATOM 661 C C . ALA A 1 86 ? -14.898 5.985 13.150 1.00 85.25 86 ALA A C 1
ATOM 663 O O . ALA A 1 86 ? -14.903 7.206 12.959 1.00 85.25 86 ALA A O 1
ATOM 664 N N . THR A 1 87 ? -15.134 5.464 14.352 1.00 83.06 87 THR A N 1
ATOM 665 C CA . THR A 1 87 ? -15.393 6.316 15.513 1.00 83.06 87 THR A CA 1
ATOM 666 C C . THR A 1 87 ? -14.096 6.965 15.999 1.00 83.06 87 THR A C 1
ATOM 668 O O . THR A 1 87 ? -13.027 6.362 15.977 1.00 83.06 87 THR A O 1
ATOM 671 N N . VAL A 1 88 ? -14.175 8.204 16.494 1.00 80.88 88 VAL A N 1
ATOM 672 C CA . VAL A 1 88 ? -12.999 8.926 17.027 1.00 80.88 88 VAL A CA 1
ATOM 673 C C . VAL A 1 88 ? -12.445 8.263 18.302 1.00 80.88 88 VAL A C 1
ATOM 675 O O . VAL A 1 88 ? -11.302 8.502 18.681 1.00 80.88 88 VAL A O 1
ATOM 678 N N . GLN A 1 89 ? -13.243 7.419 18.964 1.00 80.50 89 GLN A N 1
ATOM 679 C CA . GLN A 1 89 ? -12.845 6.693 20.173 1.00 80.50 89 GLN A CA 1
ATOM 680 C C . GLN A 1 89 ? -11.854 5.556 19.867 1.00 80.50 89 GLN A C 1
ATOM 682 O O . GLN A 1 89 ? -10.989 5.278 20.692 1.00 80.50 89 GLN A O 1
ATOM 687 N N . GLU A 1 90 ? -11.914 4.973 18.668 1.00 83.31 90 GLU A N 1
ATOM 688 C CA . GLU A 1 90 ? -11.039 3.891 18.183 1.00 83.31 90 GLU A CA 1
ATOM 689 C C . GLU A 1 90 ? -9.862 4.457 17.364 1.00 83.31 90 GLU A C 1
ATOM 691 O O . GLU A 1 90 ? -9.614 4.117 16.196 1.00 83.31 90 GLU A O 1
ATOM 696 N N . TYR A 1 91 ? -9.153 5.424 17.955 1.00 84.56 91 TYR A N 1
ATOM 697 C CA . TYR A 1 91 ? -8.062 6.123 17.274 1.00 84.56 91 TYR A CA 1
ATOM 698 C C . TYR A 1 91 ? -6.826 5.230 17.082 1.00 84.56 91 TYR A C 1
ATOM 700 O O . TYR A 1 91 ? -6.108 5.397 16.095 1.00 84.56 91 TYR A O 1
ATOM 708 N N . GLU A 1 92 ? -6.572 4.269 17.976 1.00 86.94 92 GLU A N 1
ATOM 709 C CA . GLU A 1 92 ? -5.418 3.362 17.881 1.00 86.94 92 GLU A CA 1
ATOM 710 C C . GLU A 1 92 ? -5.571 2.401 16.694 1.00 86.94 92 GLU A C 1
ATOM 712 O O . GLU A 1 92 ? -4.652 2.217 15.886 1.00 86.94 92 GLU A O 1
ATOM 717 N N . GLU A 1 93 ? -6.768 1.847 16.538 1.00 86.81 93 GLU A N 1
ATOM 718 C CA . GLU A 1 93 ? -7.188 0.995 15.430 1.00 86.81 93 GLU A CA 1
ATOM 719 C C . GLU A 1 93 ? -7.127 1.753 14.102 1.00 86.81 93 GLU A C 1
ATOM 721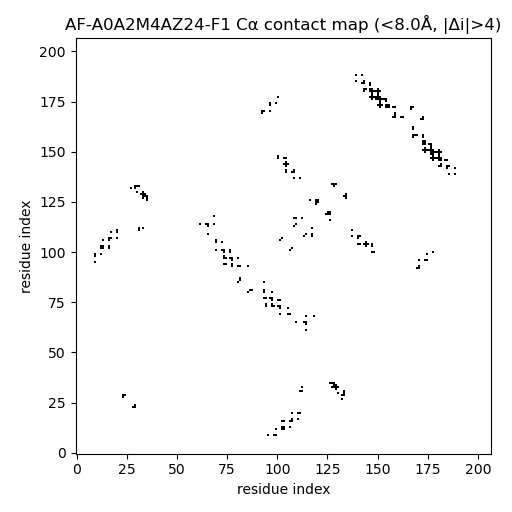 O O . GLU A 1 93 ? -6.581 1.266 13.112 1.00 86.81 93 GLU A O 1
ATOM 726 N N . THR A 1 94 ? -7.619 2.990 14.092 1.00 90.75 94 THR A N 1
ATOM 727 C CA . THR A 1 94 ? -7.642 3.819 12.883 1.00 90.75 94 THR A CA 1
ATOM 728 C C . THR A 1 94 ? -6.240 4.231 12.438 1.00 90.75 94 THR A C 1
ATOM 730 O O . THR A 1 94 ? -5.915 4.141 11.251 1.00 90.75 94 THR A O 1
ATOM 733 N N . ILE A 1 95 ? -5.365 4.623 13.369 1.00 89.94 95 ILE A N 1
ATOM 734 C CA . ILE A 1 95 ? -3.970 4.965 13.053 1.00 89.94 95 ILE A CA 1
ATOM 735 C C . ILE A 1 95 ? -3.207 3.728 12.572 1.00 89.94 95 ILE A C 1
ATOM 737 O O . ILE A 1 95 ? -2.454 3.810 11.600 1.00 89.94 95 ILE A O 1
ATOM 741 N N . SER A 1 96 ? -3.401 2.572 13.208 1.00 89.94 96 SER A N 1
ATOM 742 C CA . SER A 1 96 ? -2.732 1.331 12.802 1.00 89.94 96 SER A CA 1
ATOM 743 C C . SER A 1 96 ? -3.210 0.823 11.435 1.00 89.94 96 SER A C 1
ATOM 745 O O . SER A 1 96 ? -2.402 0.298 10.656 1.00 89.94 96 SER A O 1
ATOM 747 N N . LEU A 1 97 ? -4.488 1.008 11.093 1.00 90.69 97 LEU A N 1
ATOM 748 C CA . LEU A 1 97 ? -5.010 0.744 9.751 1.00 90.69 97 LEU A CA 1
ATOM 749 C C . LEU A 1 97 ? -4.418 1.715 8.721 1.00 90.69 97 LEU A C 1
ATOM 751 O O . LEU A 1 97 ? -3.888 1.275 7.699 1.00 90.69 97 LEU A O 1
ATOM 755 N N . ALA A 1 98 ? -4.419 3.016 9.014 1.00 92.88 98 ALA A N 1
ATOM 756 C CA . ALA A 1 98 ? -3.856 4.042 8.137 1.00 92.88 98 ALA A CA 1
ATOM 757 C C . ALA A 1 98 ? -2.349 3.848 7.883 1.00 92.88 98 ALA A C 1
ATOM 759 O O . ALA A 1 98 ? -1.876 4.020 6.753 1.00 92.88 98 ALA A O 1
ATOM 760 N N . LEU A 1 99 ? -1.592 3.433 8.904 1.00 91.88 99 LEU A N 1
ATOM 761 C CA . LEU A 1 99 ? -0.186 3.033 8.780 1.00 91.88 99 LEU A CA 1
ATOM 762 C C . LEU A 1 99 ? -0.019 1.840 7.841 1.00 91.88 99 LEU A C 1
ATOM 764 O O . LEU A 1 99 ? 0.870 1.846 6.988 1.00 91.88 99 LEU A O 1
ATOM 768 N N . THR A 1 100 ? -0.886 0.837 7.956 1.00 91.44 100 THR A N 1
ATOM 769 C CA . THR A 1 100 ? -0.836 -0.348 7.091 1.00 91.44 100 THR A CA 1
ATOM 770 C C . THR A 1 100 ? -1.155 0.007 5.644 1.00 91.44 100 THR A C 1
ATOM 772 O O . THR A 1 100 ? -0.397 -0.367 4.752 1.00 91.44 100 THR A O 1
ATOM 775 N N . MET A 1 101 ? -2.197 0.803 5.401 1.00 92.75 101 MET A N 1
ATOM 776 C CA . MET A 1 101 ? -2.517 1.296 4.058 1.00 92.75 101 MET A CA 1
ATOM 777 C C . MET A 1 101 ? -1.346 2.093 3.476 1.00 92.75 101 MET A C 1
ATOM 779 O O . MET A 1 101 ? -0.896 1.787 2.379 1.00 92.75 101 MET A O 1
ATOM 783 N N . THR A 1 102 ? -0.768 3.027 4.235 1.00 93.75 102 THR A N 1
ATOM 784 C CA . THR A 1 102 ? 0.408 3.809 3.803 1.00 93.75 102 THR A CA 1
ATOM 785 C C . THR A 1 102 ? 1.606 2.923 3.453 1.00 93.75 102 THR A C 1
ATOM 787 O O . THR A 1 102 ? 2.290 3.159 2.454 1.00 93.75 102 THR A O 1
ATOM 790 N N . THR A 1 103 ? 1.850 1.890 4.260 1.00 91.75 103 THR A N 1
ATOM 791 C CA . THR A 1 103 ? 2.948 0.935 4.060 1.00 91.75 103 THR A CA 1
ATOM 792 C C . THR A 1 103 ? 2.757 0.102 2.797 1.00 91.75 103 THR A C 1
ATOM 794 O O . THR A 1 103 ? 3.727 -0.207 2.114 1.00 91.75 103 THR A O 1
ATOM 797 N N . LEU A 1 104 ? 1.520 -0.259 2.463 1.00 90.50 104 LEU A N 1
ATOM 798 C CA . LEU A 1 104 ? 1.230 -1.064 1.279 1.00 90.50 104 LEU A CA 1
ATOM 799 C C . LEU A 1 104 ? 1.111 -0.228 -0.003 1.00 90.50 104 LEU A C 1
ATOM 801 O O . LEU A 1 104 ? 1.372 -0.748 -1.084 1.00 90.50 104 LEU A O 1
ATOM 805 N N . THR A 1 105 ? 0.738 1.054 0.094 1.00 92.94 105 THR A N 1
ATOM 806 C CA . THR A 1 105 ? 0.490 1.905 -1.079 1.00 92.94 105 THR A CA 1
ATOM 807 C C . THR A 1 105 ? 1.636 2.871 -1.386 1.00 92.94 105 THR A C 1
ATOM 809 O O . THR A 1 105 ? 2.223 2.823 -2.467 1.00 92.94 105 THR A O 1
ATOM 812 N N . ILE A 1 106 ? 1.965 3.770 -0.457 1.00 91.50 106 ILE A N 1
ATOM 813 C CA . ILE A 1 106 ? 2.872 4.903 -0.701 1.00 91.50 106 ILE A CA 1
ATOM 814 C C . ILE A 1 106 ? 4.324 4.507 -0.483 1.00 91.50 106 ILE A C 1
ATOM 816 O O . ILE A 1 106 ? 5.193 4.901 -1.257 1.00 91.50 106 ILE A O 1
ATOM 820 N N . PHE A 1 107 ? 4.597 3.700 0.538 1.00 90.38 107 PHE A N 1
ATOM 821 C CA . PHE A 1 107 ? 5.951 3.275 0.872 1.00 90.38 107 PHE A CA 1
ATOM 822 C C . PHE A 1 107 ? 6.695 2.569 -0.284 1.00 90.38 107 PHE A C 1
ATOM 824 O O . PHE A 1 107 ? 7.800 3.010 -0.605 1.00 90.38 107 PHE A O 1
ATOM 831 N N . PRO A 1 108 ? 6.138 1.562 -0.992 1.00 88.75 108 PRO A N 1
ATOM 832 C CA . PRO A 1 108 ? 6.848 0.931 -2.108 1.00 88.75 108 PRO A CA 1
ATOM 833 C C . PRO A 1 108 ? 7.079 1.886 -3.292 1.00 88.75 108 PRO A C 1
ATOM 835 O O . PRO A 1 108 ? 8.101 1.786 -3.974 1.00 88.75 108 PRO A O 1
ATOM 838 N N . ILE A 1 109 ? 6.168 2.840 -3.525 1.00 87.88 109 ILE A N 1
ATOM 839 C CA . ILE A 1 109 ? 6.311 3.870 -4.569 1.00 87.88 109 ILE A CA 1
ATOM 840 C C . ILE A 1 109 ? 7.424 4.859 -4.200 1.00 87.88 109 ILE A C 1
ATOM 842 O O . ILE A 1 109 ? 8.271 5.187 -5.036 1.00 87.88 109 ILE A O 1
ATOM 846 N N . LEU A 1 110 ? 7.457 5.279 -2.934 1.00 88.56 110 LEU A N 1
ATOM 847 C CA . LEU A 1 110 ? 8.480 6.158 -2.380 1.00 88.56 110 LEU A CA 1
ATOM 848 C C . LEU A 1 110 ? 9.877 5.540 -2.500 1.00 88.56 110 LEU A C 1
ATOM 850 O O . LEU A 1 110 ? 10.812 6.241 -2.882 1.00 88.56 110 LEU A O 1
ATOM 854 N N . LEU A 1 111 ? 10.011 4.235 -2.238 1.00 85.81 111 LEU A N 1
ATOM 855 C CA . LEU A 1 111 ? 11.273 3.505 -2.408 1.00 85.81 111 LEU A CA 1
ATOM 856 C C . LEU A 1 111 ? 11.730 3.442 -3.872 1.00 85.81 111 LEU A C 1
ATOM 858 O O . LEU A 1 111 ? 12.924 3.518 -4.141 1.00 85.81 111 LEU A O 1
ATOM 862 N N . LEU A 1 112 ? 10.799 3.318 -4.823 1.00 84.12 112 LEU A N 1
ATOM 863 C CA . LEU A 1 112 ? 11.131 3.220 -6.247 1.00 84.12 112 LEU A CA 1
ATOM 864 C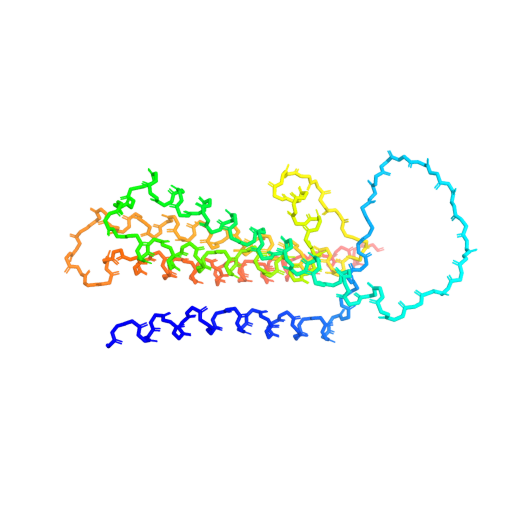 C . LEU A 1 112 ? 11.575 4.553 -6.854 1.00 84.12 112 LEU A C 1
ATOM 866 O O . LEU A 1 112 ? 12.545 4.599 -7.611 1.00 84.12 112 LEU A O 1
ATOM 870 N N . ILE A 1 113 ? 10.829 5.622 -6.584 1.00 82.12 113 ILE A N 1
ATOM 871 C CA . ILE A 1 113 ? 10.940 6.877 -7.338 1.00 82.12 113 ILE A CA 1
ATOM 872 C C . ILE A 1 113 ? 11.613 7.987 -6.509 1.00 82.12 113 ILE A C 1
ATOM 874 O O . ILE A 1 113 ? 12.218 8.914 -7.066 1.00 82.12 113 ILE A O 1
ATOM 878 N N . GLY A 1 114 ? 11.544 7.887 -5.182 1.00 82.19 114 GLY A N 1
ATOM 879 C CA . GLY A 1 114 ? 11.990 8.915 -4.254 1.00 82.19 114 GLY A CA 1
ATOM 880 C C . GLY A 1 114 ? 10.933 9.992 -3.996 1.00 82.19 114 GLY A C 1
ATOM 881 O O . GLY A 1 114 ? 9.906 10.106 -4.672 1.00 82.19 114 GLY A O 1
ATOM 882 N N . GLN A 1 115 ? 11.199 10.815 -2.987 1.00 81.69 115 GLN A N 1
ATOM 883 C CA . GLN A 1 115 ? 10.242 11.767 -2.422 1.00 81.69 115 GLN A CA 1
ATOM 884 C C . GLN A 1 115 ? 9.652 12.781 -3.410 1.00 81.69 115 GLN A C 1
ATOM 886 O O . GLN A 1 115 ? 8.436 12.922 -3.483 1.00 81.69 115 GLN A O 1
ATOM 891 N N . ALA A 1 116 ? 10.488 13.478 -4.187 1.00 78.81 116 ALA A N 1
ATOM 892 C CA . ALA A 1 116 ? 10.077 14.673 -4.927 1.00 78.81 116 ALA A CA 1
ATOM 893 C C . ALA A 1 116 ? 9.026 14.338 -5.989 1.00 78.81 116 ALA A C 1
ATOM 895 O O . ALA A 1 116 ? 8.027 15.026 -6.144 1.00 78.81 116 ALA A O 1
ATOM 896 N N . LYS A 1 117 ? 9.219 13.206 -6.660 1.00 79.44 117 LYS A N 1
ATOM 897 C CA . LYS A 1 117 ? 8.294 12.701 -7.672 1.00 79.44 117 LYS A CA 1
ATOM 898 C C . LYS A 1 117 ? 7.100 11.973 -7.060 1.00 79.44 117 LYS A C 1
ATOM 900 O O . LYS A 1 117 ? 6.061 11.901 -7.700 1.00 79.44 117 LYS A O 1
ATOM 905 N N . THR A 1 118 ? 7.229 11.440 -5.841 1.00 82.00 118 THR A N 1
ATOM 906 C CA . THR A 1 118 ? 6.074 10.884 -5.122 1.00 82.00 118 THR A CA 1
ATOM 907 C C . THR A 1 118 ? 5.080 11.999 -4.784 1.00 82.00 118 THR A C 1
ATOM 909 O O . THR A 1 118 ? 3.883 11.795 -4.951 1.00 82.00 118 THR A O 1
ATOM 912 N N . TYR A 1 119 ? 5.556 13.199 -4.420 1.00 82.31 119 TYR A N 1
ATOM 913 C CA . TYR A 1 119 ? 4.696 14.384 -4.287 1.00 82.31 119 TYR A CA 1
ATOM 914 C C . TYR A 1 119 ? 3.980 14.729 -5.601 1.00 82.31 119 TYR A C 1
ATOM 916 O O . TYR A 1 119 ? 2.758 14.844 -5.600 1.00 82.31 119 TYR A O 1
ATOM 924 N N . SER A 1 120 ? 4.708 14.821 -6.719 1.00 82.25 120 SER A N 1
ATOM 925 C CA . SER A 1 120 ? 4.113 15.041 -8.050 1.00 82.25 120 SER A CA 1
ATOM 926 C C . SER A 1 120 ? 3.060 13.988 -8.407 1.00 82.25 120 SER A C 1
ATOM 928 O O . SER A 1 120 ? 1.960 14.325 -8.837 1.00 82.25 120 SER A O 1
ATOM 930 N N . PHE A 1 121 ? 3.356 12.709 -8.167 1.00 81.50 121 PHE A N 1
ATOM 931 C CA . PHE A 1 121 ? 2.419 11.611 -8.402 1.00 81.50 121 PHE A CA 1
ATOM 932 C C . PHE A 1 121 ? 1.141 11.741 -7.559 1.00 81.50 121 PHE A C 1
ATOM 934 O O . PHE A 1 121 ? 0.042 11.567 -8.082 1.00 8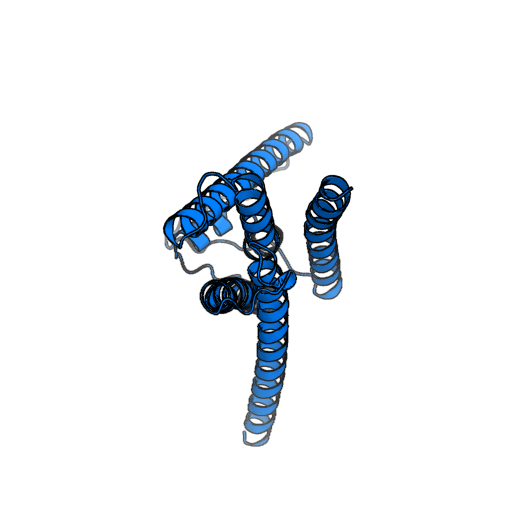1.50 121 PHE A O 1
ATOM 941 N N . LEU A 1 122 ? 1.266 12.075 -6.270 1.00 81.69 122 LEU A N 1
ATOM 942 C CA . LEU A 1 122 ? 0.115 12.291 -5.385 1.00 81.69 122 LEU A CA 1
ATOM 943 C C . LEU A 1 122 ? -0.727 13.503 -5.801 1.00 81.69 122 LEU A C 1
ATOM 945 O O . LEU A 1 122 ? -1.941 13.490 -5.616 1.00 81.69 122 LEU A O 1
ATOM 949 N N . LEU A 1 123 ? -0.103 14.520 -6.398 1.00 78.88 123 LEU A N 1
ATOM 950 C CA . LEU A 1 123 ? -0.773 15.689 -6.977 1.00 78.88 123 LEU A CA 1
ATOM 951 C C . LEU A 1 123 ? -1.286 15.449 -8.405 1.00 78.88 123 LEU A C 1
ATOM 953 O O . LEU A 1 123 ? -1.676 16.390 -9.091 1.00 78.88 123 LEU A O 1
ATOM 957 N N . SER A 1 124 ? -1.352 14.186 -8.832 1.00 69.81 124 SER A N 1
ATOM 958 C CA . SER A 1 124 ? -1.906 13.766 -10.116 1.00 69.81 124 SER A CA 1
ATOM 959 C C . SER A 1 124 ? -1.113 14.231 -11.346 1.00 69.81 124 SER A C 1
ATOM 961 O O . SER A 1 124 ? -1.663 14.271 -12.450 1.00 69.81 124 SER A O 1
ATOM 963 N N . GLU A 1 125 ? 0.180 14.526 -11.199 1.00 66.62 125 GLU A N 1
ATOM 964 C CA . GLU A 1 125 ? 1.073 14.732 -12.342 1.00 66.62 125 GLU A CA 1
ATOM 965 C C . GLU A 1 125 ? 1.474 13.383 -12.959 1.00 66.62 125 GLU A C 1
ATOM 967 O O . GLU A 1 125 ? 1.800 12.415 -12.261 1.00 66.62 125 GLU A O 1
ATOM 972 N N . SER A 1 126 ? 1.475 13.303 -14.293 1.00 62.34 126 SER A N 1
ATOM 973 C CA . SER A 1 126 ? 1.911 12.104 -15.008 1.00 62.34 126 SER A CA 1
ATOM 974 C C . SER A 1 126 ? 3.423 11.931 -14.875 1.00 62.34 126 SER A C 1
ATOM 976 O O . SER A 1 126 ? 4.204 12.577 -15.574 1.00 62.34 126 SER A O 1
ATOM 978 N N . VAL A 1 127 ? 3.848 11.038 -13.986 1.00 65.56 127 VAL A N 1
ATOM 979 C CA . VAL A 1 127 ? 5.256 10.652 -13.865 1.00 65.56 127 VAL A CA 1
ATOM 980 C C . VAL A 1 127 ? 5.556 9.570 -14.899 1.00 65.56 127 VAL A C 1
ATOM 982 O O . VAL A 1 127 ? 5.116 8.430 -14.757 1.00 65.56 127 VAL A O 1
ATOM 985 N N . VAL A 1 128 ? 6.317 9.921 -15.936 1.00 67.19 128 VAL A N 1
ATOM 986 C CA . VAL A 1 128 ? 6.869 8.957 -16.897 1.00 67.19 128 VAL A CA 1
ATOM 987 C C . VAL A 1 128 ? 8.322 8.680 -16.524 1.00 67.19 128 VAL A C 1
ATOM 989 O O . VAL A 1 128 ? 9.120 9.599 -16.347 1.00 67.19 128 VAL A O 1
ATOM 992 N N . LEU A 1 129 ? 8.662 7.402 -16.356 1.00 71.81 129 LEU A N 1
ATOM 993 C CA . LEU A 1 129 ? 10.023 6.964 -16.047 1.00 71.81 129 LEU A CA 1
ATOM 994 C C . LEU A 1 129 ? 10.754 6.600 -17.347 1.00 71.81 129 LEU A C 1
ATOM 996 O O . LEU A 1 129 ? 10.163 5.993 -18.236 1.00 71.81 129 LEU A O 1
ATOM 1000 N N . LEU A 1 130 ? 12.045 6.941 -17.434 1.00 66.38 130 LEU A N 1
ATOM 1001 C CA . LEU A 1 130 ? 12.852 6.781 -18.652 1.00 66.38 130 LEU A CA 1
ATOM 1002 C C . LEU A 1 130 ? 13.016 5.312 -19.078 1.00 66.38 130 LEU A C 1
ATOM 1004 O O . LEU A 1 130 ? 13.015 4.992 -20.262 1.00 66.38 130 LEU A O 1
ATOM 1008 N N . SER A 1 131 ? 13.179 4.415 -18.101 1.00 76.62 131 SER A N 1
ATOM 1009 C CA . SER A 1 131 ? 13.360 2.987 -18.360 1.00 76.62 131 SER A CA 1
ATOM 1010 C C . SER A 1 131 ? 12.002 2.286 -18.493 1.00 76.62 131 SER A C 1
ATOM 1012 O O . SER A 1 131 ? 11.191 2.357 -17.560 1.00 76.62 131 SER A O 1
ATOM 1014 N N . PRO A 1 132 ? 11.750 1.547 -19.592 1.00 78.38 132 PRO A N 1
ATOM 1015 C CA . PRO A 1 132 ? 10.485 0.839 -19.800 1.00 78.38 132 PRO A CA 1
ATOM 1016 C C . PRO A 1 132 ? 10.242 -0.250 -18.743 1.00 78.38 132 PRO A C 1
ATOM 1018 O O . PRO A 1 132 ? 9.096 -0.498 -18.359 1.00 78.38 132 PRO A O 1
ATOM 1021 N N . CYS A 1 133 ? 11.312 -0.859 -18.218 1.00 78.31 133 CYS A N 1
ATOM 1022 C CA . CYS A 1 133 ? 11.234 -1.824 -17.120 1.00 78.31 133 CYS A CA 1
ATOM 1023 C C . CYS A 1 133 ? 10.754 -1.144 -15.828 1.00 78.31 133 CYS A C 1
ATOM 1025 O O . CYS A 1 133 ? 9.778 -1.579 -15.215 1.00 78.31 133 CYS A O 1
ATOM 1027 N N . THR A 1 134 ? 11.370 -0.012 -15.467 1.00 79.94 134 THR A N 1
ATOM 1028 C CA . THR A 1 134 ? 10.994 0.762 -14.276 1.00 79.94 134 THR A CA 1
ATOM 1029 C C . THR A 1 134 ? 9.577 1.320 -14.390 1.00 79.94 134 THR A C 1
ATOM 1031 O O . THR A 1 134 ? 8.827 1.277 -13.419 1.00 79.94 134 THR A O 1
ATOM 1034 N N . ASN A 1 135 ? 9.165 1.771 -15.577 1.00 83.94 135 ASN A N 1
ATOM 1035 C CA . ASN A 1 135 ? 7.798 2.233 -15.823 1.00 83.94 135 ASN A CA 1
ATOM 1036 C C . ASN A 1 135 ? 6.763 1.100 -15.681 1.00 83.94 135 ASN A C 1
ATOM 1038 O O . ASN A 1 135 ? 5.691 1.294 -15.108 1.00 83.94 135 ASN A O 1
ATOM 1042 N N . SER A 1 136 ? 7.087 -0.107 -16.153 1.00 85.31 136 SER A N 1
ATOM 1043 C CA . SER A 1 136 ? 6.223 -1.285 -15.986 1.00 85.31 136 SER A CA 1
ATOM 1044 C C . SER A 1 136 ? 6.076 -1.665 -14.510 1.00 85.31 136 SER A C 1
ATOM 1046 O O . SER A 1 136 ? 4.961 -1.888 -14.036 1.00 85.31 136 SER A O 1
ATOM 1048 N N . TYR A 1 137 ? 7.180 -1.658 -13.756 1.00 86.50 137 TYR A N 1
ATOM 1049 C CA . TYR A 1 137 ? 7.161 -1.916 -12.315 1.00 86.50 137 TYR A CA 1
ATOM 1050 C C . TYR A 1 137 ? 6.409 -0.825 -11.537 1.00 86.50 137 TYR A C 1
ATOM 1052 O O . TYR A 1 137 ? 5.634 -1.125 -10.632 1.00 86.50 137 TYR A O 1
ATOM 1060 N N . PHE A 1 138 ? 6.552 0.442 -11.924 1.00 87.69 138 PHE A N 1
ATOM 1061 C CA . PHE A 1 138 ? 5.782 1.531 -11.327 1.00 87.69 138 PHE A CA 1
ATOM 1062 C C . PHE A 1 138 ? 4.275 1.372 -11.555 1.00 87.69 138 PHE A C 1
ATOM 1064 O O . PHE A 1 138 ? 3.495 1.517 -10.614 1.00 87.69 138 PHE A O 1
ATOM 1071 N N . ASN A 1 139 ? 3.852 1.004 -12.768 1.00 88.12 139 ASN A N 1
ATOM 1072 C CA . ASN A 1 139 ? 2.444 0.716 -13.044 1.00 88.12 139 ASN A CA 1
ATOM 1073 C C . ASN A 1 139 ? 1.929 -0.482 -12.235 1.00 88.12 139 ASN A C 1
ATOM 1075 O O . ASN A 1 139 ? 0.809 -0.432 -11.728 1.00 88.12 139 ASN A O 1
ATOM 1079 N N . TYR A 1 140 ? 2.755 -1.514 -12.043 1.00 90.69 140 TYR A N 1
ATOM 1080 C CA . TYR A 1 140 ? 2.443 -2.629 -11.149 1.00 90.69 140 TYR A CA 1
ATOM 1081 C C . TYR A 1 140 ? 2.196 -2.160 -9.704 1.00 90.69 140 TYR A C 1
ATOM 1083 O O . TYR A 1 140 ? 1.194 -2.549 -9.098 1.00 90.69 140 TYR A O 1
ATOM 1091 N N . LEU A 1 141 ? 3.064 -1.299 -9.159 1.00 90.62 141 LEU A N 1
ATOM 1092 C CA . LEU A 1 141 ? 2.892 -0.737 -7.814 1.00 90.62 141 LEU A CA 1
ATOM 1093 C C . LEU A 1 141 ? 1.637 0.137 -7.717 1.00 90.62 141 LEU A C 1
ATOM 1095 O O . LEU A 1 141 ? 0.846 -0.039 -6.796 1.00 90.62 141 LEU A O 1
ATOM 1099 N N . LYS A 1 142 ? 1.406 1.018 -8.697 1.00 91.31 142 LYS A N 1
ATOM 1100 C CA . LYS A 1 142 ? 0.210 1.872 -8.769 1.00 91.31 142 LYS A CA 1
ATOM 1101 C C . LYS A 1 142 ? -1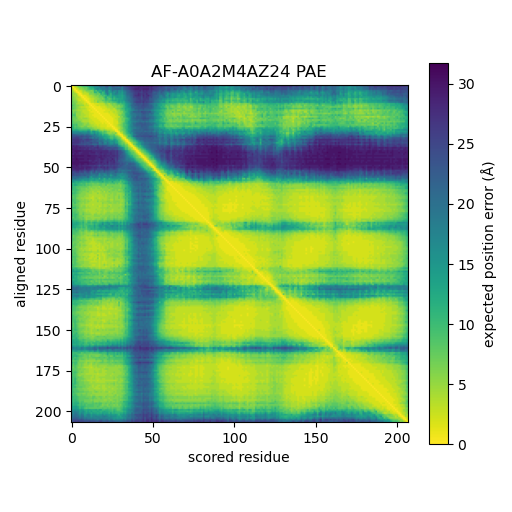.074 1.045 -8.755 1.00 91.31 142 LYS A C 1
ATOM 1103 O O . LYS A 1 142 ? -1.989 1.343 -7.992 1.00 91.31 142 LYS A O 1
ATOM 1108 N N . ASN A 1 143 ? -1.128 0.000 -9.579 1.00 92.44 143 ASN A N 1
ATOM 1109 C CA . ASN A 1 143 ? -2.271 -0.900 -9.622 1.00 92.44 143 ASN A CA 1
ATOM 1110 C C . ASN A 1 143 ? -2.469 -1.557 -8.256 1.00 92.44 143 ASN A C 1
ATOM 1112 O O . ASN A 1 143 ? -3.573 -1.494 -7.720 1.00 92.44 143 ASN A O 1
ATOM 1116 N N . ASN A 1 144 ? -1.412 -2.118 -7.655 1.00 93.00 144 ASN A N 1
ATOM 1117 C CA . ASN A 1 144 ? -1.491 -2.713 -6.317 1.00 93.00 144 ASN A CA 1
ATOM 1118 C C . ASN A 1 144 ? -2.033 -1.740 -5.269 1.00 93.00 144 ASN A C 1
ATOM 1120 O O . ASN A 1 144 ? -2.893 -2.137 -4.485 1.00 93.00 144 ASN A O 1
ATOM 1124 N N . SER A 1 145 ? -1.620 -0.472 -5.304 1.00 93.62 145 SER A N 1
ATOM 1125 C CA . SER A 1 145 ? -2.167 0.550 -4.413 1.00 93.62 145 SER A CA 1
ATOM 1126 C C . SER A 1 145 ? -3.678 0.707 -4.579 1.00 93.62 145 SER A C 1
ATOM 1128 O O . SER A 1 145 ? -4.401 0.732 -3.587 1.00 93.62 145 SER A O 1
ATOM 1130 N N . ILE A 1 146 ? -4.179 0.738 -5.817 1.00 94.12 146 ILE A N 1
ATOM 1131 C CA . ILE A 1 146 ? -5.624 0.769 -6.098 1.00 94.12 146 ILE A CA 1
ATOM 1132 C C . ILE A 1 146 ? -6.307 -0.487 -5.538 1.00 94.12 146 ILE A C 1
ATOM 1134 O O . ILE A 1 146 ? -7.350 -0.380 -4.899 1.00 94.12 146 ILE A O 1
ATOM 1138 N N . GLY A 1 147 ? -5.705 -1.664 -5.726 1.00 95.12 147 GLY A N 1
ATOM 1139 C CA . GLY A 1 147 ? -6.215 -2.928 -5.189 1.00 95.12 147 GLY A CA 1
ATOM 1140 C C . GLY A 1 147 ? -6.350 -2.919 -3.666 1.00 95.12 147 GLY A C 1
ATOM 1141 O O . GLY A 1 147 ? -7.393 -3.308 -3.147 1.00 95.12 147 GLY A O 1
ATOM 1142 N N . VAL A 1 148 ? -5.337 -2.420 -2.952 1.00 95.62 148 VAL A N 1
ATOM 1143 C CA . VAL A 1 148 ? -5.356 -2.267 -1.487 1.00 95.62 148 VAL A CA 1
ATOM 1144 C C . VAL A 1 148 ? -6.491 -1.345 -1.050 1.00 95.62 148 VAL A C 1
ATOM 1146 O O . VAL A 1 148 ? -7.263 -1.714 -0.169 1.00 95.62 148 VAL A O 1
ATOM 1149 N N . LEU A 1 149 ? -6.619 -0.166 -1.671 1.00 94.62 149 LEU A N 1
ATOM 1150 C CA . LEU A 1 149 ? -7.644 0.818 -1.307 1.00 94.62 149 LEU A CA 1
ATOM 1151 C C . LEU A 1 149 ? -9.060 0.289 -1.568 1.00 94.62 149 LEU A C 1
ATOM 1153 O O . LEU A 1 149 ? -9.923 0.389 -0.697 1.00 94.62 149 LEU A O 1
ATOM 1157 N N . LEU A 1 150 ? -9.291 -0.312 -2.739 1.00 95.25 150 LEU A N 1
ATOM 1158 C CA . LEU A 1 150 ? -10.581 -0.910 -3.083 1.00 95.25 150 LEU A CA 1
ATOM 1159 C C . LEU A 1 150 ? -10.911 -2.100 -2.182 1.00 95.25 150 LEU A C 1
ATOM 1161 O O . LEU A 1 150 ? -12.055 -2.239 -1.763 1.00 95.25 150 LEU A O 1
ATOM 1165 N N . GLY A 1 151 ? -9.924 -2.934 -1.854 1.00 94.81 151 GLY A N 1
ATOM 1166 C CA . GLY A 1 151 ? -10.101 -4.065 -0.948 1.00 94.81 151 GLY A CA 1
ATOM 1167 C C . GLY A 1 151 ? -10.431 -3.623 0.477 1.00 94.81 151 GLY A C 1
ATOM 1168 O O . GLY A 1 151 ? -11.361 -4.153 1.082 1.00 94.81 151 GLY A O 1
ATOM 1169 N N . ALA A 1 152 ? -9.721 -2.617 0.996 1.00 93.62 152 ALA A N 1
ATOM 1170 C CA . ALA A 1 152 ? -9.993 -2.027 2.305 1.00 93.62 152 ALA A CA 1
ATOM 1171 C C . ALA A 1 152 ? -11.402 -1.428 2.375 1.00 93.62 152 ALA A C 1
ATOM 1173 O O . ALA A 1 152 ? -12.112 -1.646 3.354 1.00 93.62 152 ALA A O 1
ATOM 1174 N N . TRP A 1 153 ? -11.809 -0.704 1.329 1.00 92.12 153 TRP A N 1
ATOM 1175 C CA . TRP A 1 153 ? -13.135 -0.101 1.227 1.00 92.12 153 TRP A CA 1
ATOM 1176 C C . TRP A 1 153 ? -14.245 -1.151 1.093 1.00 92.12 153 TRP A C 1
ATOM 1178 O O . TRP A 1 153 ? -15.234 -1.093 1.819 1.00 92.12 153 TRP A O 1
ATOM 1188 N N . ALA A 1 154 ? -14.073 -2.147 0.220 1.00 92.00 154 ALA A N 1
ATOM 1189 C CA . ALA A 1 154 ? -15.045 -3.222 0.037 1.00 92.00 154 ALA A CA 1
ATOM 1190 C C . ALA A 1 154 ? -15.239 -4.037 1.324 1.00 92.00 154 ALA A C 1
ATOM 1192 O O . ALA A 1 154 ? -16.357 -4.432 1.646 1.00 92.00 154 ALA A O 1
ATOM 1193 N N . ALA A 1 155 ? -14.172 -4.247 2.100 1.00 91.31 155 ALA A N 1
ATOM 1194 C CA . ALA A 1 155 ? -14.261 -4.934 3.381 1.00 91.31 155 ALA A CA 1
ATOM 1195 C C . ALA A 1 155 ? -15.036 -4.142 4.449 1.00 91.31 155 ALA A C 1
ATOM 1197 O O . ALA A 1 155 ? -15.642 -4.761 5.323 1.00 91.31 155 ALA A O 1
ATOM 1198 N N . SER A 1 156 ? -15.100 -2.806 4.358 1.00 88.00 156 SER A N 1
ATOM 1199 C CA . SER A 1 156 ? -15.936 -1.991 5.255 1.00 88.00 156 SER A CA 1
ATOM 1200 C C . SER A 1 156 ? -17.427 -2.314 5.132 1.00 88.00 156 SER A C 1
ATOM 1202 O O . SER A 1 156 ? -18.163 -2.144 6.099 1.00 88.00 156 SER A O 1
ATOM 1204 N N . VAL A 1 157 ? -17.884 -2.829 3.982 1.00 86.38 157 VAL A N 1
ATOM 1205 C CA . VAL A 1 157 ? -19.286 -3.252 3.770 1.00 86.38 157 VAL A CA 1
ATOM 1206 C C . VAL A 1 157 ? -19.679 -4.405 4.697 1.00 86.38 157 VAL A C 1
ATOM 1208 O O . VAL A 1 157 ? -20.860 -4.637 4.943 1.00 86.38 157 VAL A O 1
ATOM 1211 N N . VAL A 1 158 ? -18.700 -5.124 5.244 1.00 83.75 158 VAL A N 1
ATOM 1212 C CA . VAL A 1 158 ? -18.959 -6.243 6.146 1.00 83.75 158 VAL A CA 1
ATOM 1213 C C . VAL A 1 158 ? -19.318 -5.782 7.562 1.00 83.75 158 VAL A C 1
ATOM 1215 O O . VAL A 1 158 ? -19.984 -6.528 8.275 1.00 83.75 158 VAL A O 1
ATOM 1218 N N . ALA A 1 159 ? -18.942 -4.562 7.962 1.00 78.38 159 ALA A N 1
ATOM 1219 C CA . ALA A 1 159 ? -19.243 -4.050 9.299 1.00 78.38 159 ALA A CA 1
ATOM 1220 C C . ALA A 1 159 ? -20.759 -3.843 9.542 1.00 78.38 159 ALA A C 1
ATOM 1222 O O . ALA A 1 159 ? -21.244 -4.303 10.570 1.00 78.38 159 ALA A O 1
ATOM 1223 N N . PRO A 1 160 ? -21.552 -3.270 8.609 1.00 75.12 160 PRO A N 1
ATOM 1224 C CA . PRO A 1 160 ? -23.009 -3.155 8.768 1.00 75.12 160 PRO A CA 1
ATOM 1225 C C . PRO A 1 160 ? -23.797 -4.469 8.679 1.00 75.12 160 PRO A C 1
ATOM 1227 O O . PRO A 1 160 ? -24.981 -4.482 9.003 1.00 75.12 160 PRO A O 1
ATOM 1230 N N . LEU A 1 161 ? -23.192 -5.552 8.179 1.00 77.50 161 LEU A N 1
ATOM 1231 C CA . LEU A 1 161 ? -23.889 -6.824 7.941 1.00 77.50 161 LEU A CA 1
ATOM 1232 C C . LEU A 1 161 ? -24.068 -7.659 9.227 1.00 77.50 161 LEU A C 1
ATOM 1234 O O . LEU A 1 161 ? -24.711 -8.703 9.171 1.00 77.50 161 LEU A O 1
ATOM 1238 N N . ASP A 1 162 ? -23.484 -7.188 10.337 1.00 65.19 162 ASP A N 1
ATOM 1239 C CA . ASP A 1 162 ? -23.593 -7.646 11.729 1.00 65.19 162 ASP A CA 1
ATOM 1240 C C . ASP A 1 162 ? -24.024 -9.116 11.884 1.00 65.19 162 ASP A C 1
ATOM 1242 O O . ASP A 1 162 ? -25.166 -9.454 12.193 1.00 65.19 162 ASP A O 1
ATOM 1246 N N . TRP A 1 163 ? -23.088 -10.028 11.605 1.00 75.56 163 TRP A N 1
ATOM 1247 C CA . TRP A 1 163 ? -23.258 -11.463 11.860 1.00 75.56 163 TRP A CA 1
ATOM 1248 C C . TRP A 1 163 ? -22.767 -11.845 13.269 1.00 75.56 163 TRP A C 1
ATOM 1250 O O . TRP A 1 163 ? -22.538 -13.035 13.527 1.00 75.56 163 TRP A O 1
ATOM 1260 N N . ASP A 1 164 ? -22.556 -10.853 14.149 1.00 78.31 164 ASP A N 1
ATOM 1261 C CA . ASP A 1 164 ? -22.010 -10.977 15.507 1.00 78.31 164 ASP A CA 1
ATOM 1262 C C . ASP A 1 164 ? -20.710 -11.803 15.558 1.00 78.31 164 ASP A C 1
ATOM 1264 O O . ASP A 1 164 ? -20.489 -12.635 16.449 1.00 78.31 164 ASP A O 1
ATOM 1268 N N . ARG A 1 165 ? -19.831 -11.653 14.554 1.00 87.12 165 ARG A N 1
ATOM 1269 C CA . ARG A 1 165 ? -18.578 -12.422 14.494 1.00 87.12 165 ARG A CA 1
ATOM 1270 C C . ARG A 1 165 ? -17.376 -11.601 14.950 1.00 87.12 165 ARG A C 1
ATOM 1272 O O . ARG A 1 165 ? -17.201 -10.469 14.513 1.00 87.12 165 ARG A O 1
ATOM 1279 N N . PRO A 1 166 ? -16.442 -12.203 15.714 1.00 84.12 166 PRO A N 1
ATOM 1280 C CA . PRO A 1 166 ? -15.274 -11.487 16.231 1.00 84.12 166 PRO A CA 1
ATOM 1281 C C . PRO A 1 166 ? -14.335 -10.967 15.134 1.00 84.12 166 PR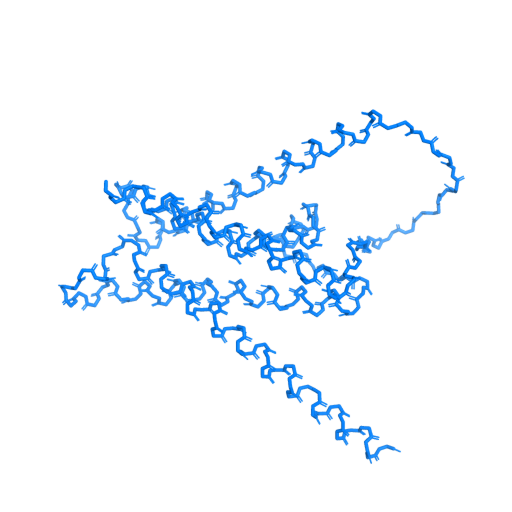O A C 1
ATOM 1283 O O . PRO A 1 166 ? -13.544 -10.067 15.384 1.00 84.12 166 PRO A O 1
ATOM 1286 N N . TRP A 1 167 ? -14.406 -11.522 13.920 1.00 83.94 167 TRP A N 1
ATOM 1287 C CA . TRP A 1 167 ? -13.616 -11.062 12.778 1.00 83.94 167 TRP A CA 1
ATOM 1288 C C . TRP A 1 167 ? -14.215 -9.835 12.077 1.00 83.94 167 TRP A C 1
ATOM 1290 O O . TRP A 1 167 ? -13.507 -9.208 11.298 1.00 83.94 167 TRP A O 1
ATOM 1300 N N . GLN A 1 168 ? -15.485 -9.493 12.337 1.00 87.19 168 GLN A N 1
ATOM 1301 C CA . GLN A 1 168 ? -16.160 -8.318 11.765 1.00 87.19 168 GLN A CA 1
ATOM 1302 C C . GLN A 1 168 ? -15.839 -7.024 12.522 1.00 87.19 168 GLN A C 1
ATOM 1304 O O . GLN A 1 168 ? -16.134 -5.938 12.034 1.00 87.19 168 GLN A O 1
ATOM 1309 N N . ILE A 1 169 ? -15.206 -7.138 13.693 1.00 86.94 169 ILE A N 1
ATOM 1310 C CA . ILE A 1 169 ? -14.841 -6.006 14.542 1.00 86.94 169 ILE A CA 1
ATOM 1311 C C . ILE A 1 169 ? -13.798 -5.147 13.819 1.00 86.94 169 ILE A C 1
ATOM 1313 O O . ILE A 1 169 ? -12.764 -5.652 13.367 1.00 86.94 169 ILE A O 1
ATOM 1317 N N . TYR A 1 170 ? -14.060 -3.844 13.726 1.00 86.19 170 TYR A N 1
ATOM 1318 C CA . TYR A 1 170 ? -13.111 -2.883 13.174 1.00 86.19 170 TYR A CA 1
ATOM 1319 C C . TYR A 1 170 ? -11.781 -2.941 13.952 1.00 86.19 170 TYR A C 1
ATOM 1321 O O . TYR A 1 170 ? -11.802 -3.033 15.180 1.00 86.19 170 TYR A O 1
ATOM 1329 N N . PRO A 1 171 ? -10.608 -2.943 13.288 1.00 88.94 171 PRO A N 1
ATOM 1330 C CA . PRO A 1 171 ? -10.339 -2.789 11.852 1.00 88.94 171 PRO A CA 1
ATOM 1331 C C . PRO A 1 171 ? -10.004 -4.121 11.140 1.00 88.94 171 PRO A C 1
ATOM 1333 O O . PRO A 1 171 ? -9.379 -4.125 10.074 1.00 88.94 171 PRO A O 1
ATOM 1336 N N . ILE A 1 172 ? -10.368 -5.274 11.719 1.00 87.88 172 ILE A N 1
ATOM 1337 C CA . ILE A 1 172 ? -9.959 -6.605 11.230 1.00 87.88 172 ILE A CA 1
ATOM 1338 C C . ILE A 1 172 ? -10.397 -6.853 9.774 1.00 87.88 172 ILE A C 1
ATOM 1340 O O . ILE A 1 172 ? -9.536 -7.240 8.974 1.00 87.88 172 ILE A O 1
ATOM 1344 N N . PRO A 1 173 ? -11.661 -6.597 9.367 1.00 90.56 173 PRO A N 1
ATOM 1345 C CA . PRO A 1 173 ? -12.076 -6.769 7.976 1.00 90.56 173 PRO A CA 1
ATOM 1346 C C . PRO A 1 173 ? -11.239 -5.931 7.017 1.00 90.56 173 PRO A C 1
ATOM 1348 O O . PRO A 1 173 ? -10.812 -6.429 5.978 1.00 90.56 173 PRO A O 1
ATOM 1351 N N . ASN A 1 174 ? -10.945 -4.682 7.378 1.00 91.94 174 ASN A N 1
ATOM 1352 C CA . ASN A 1 174 ? -10.190 -3.759 6.540 1.00 91.94 174 ASN A CA 1
ATOM 1353 C C . ASN A 1 174 ? -8.751 -4.230 6.313 1.00 91.94 174 ASN A C 1
ATOM 1355 O O . ASN A 1 174 ? -8.256 -4.127 5.189 1.00 91.94 174 ASN A O 1
ATOM 1359 N N . TYR A 1 175 ? -8.098 -4.810 7.324 1.00 90.62 175 TYR A N 1
ATOM 1360 C CA . TYR A 1 175 ? -6.783 -5.434 7.146 1.00 90.62 175 TYR A CA 1
ATOM 1361 C C . TYR A 1 175 ? -6.822 -6.601 6.166 1.00 90.62 175 TYR A C 1
ATOM 1363 O O . TYR A 1 175 ? -5.985 -6.685 5.263 1.00 90.62 175 TYR A O 1
ATOM 1371 N N . VAL A 1 176 ? -7.807 -7.487 6.319 1.00 90.62 176 VAL A N 1
ATOM 1372 C CA . VAL A 1 176 ? -7.991 -8.620 5.404 1.00 90.62 176 VAL A CA 1
ATOM 1373 C C . VAL A 1 176 ? -8.274 -8.107 3.991 1.00 90.62 176 VAL A C 1
ATOM 1375 O O . VAL A 1 176 ? -7.660 -8.579 3.037 1.00 90.62 176 VAL A O 1
ATOM 1378 N N . GLY A 1 177 ? -9.116 -7.082 3.863 1.00 93.69 177 GLY A N 1
ATOM 1379 C CA . GLY A 1 177 ? -9.418 -6.398 2.610 1.00 93.69 177 GLY A CA 1
ATOM 1380 C C . GLY A 1 177 ? -8.179 -5.820 1.929 1.00 93.69 177 GLY A C 1
ATOM 1381 O O . GLY A 1 177 ? -7.999 -6.031 0.733 1.00 93.69 177 GLY A O 1
ATOM 1382 N N . CYS A 1 178 ? -7.284 -5.166 2.676 1.00 93.62 178 CYS A N 1
ATOM 1383 C CA . CYS A 1 178 ? -6.014 -4.659 2.145 1.00 93.62 178 CYS A CA 1
ATOM 1384 C C . CYS A 1 178 ? -5.171 -5.784 1.524 1.00 93.62 178 CYS A C 1
ATOM 1386 O O . CYS A 1 178 ? -4.705 -5.666 0.391 1.00 93.62 178 CYS A O 1
ATOM 1388 N N . ILE A 1 179 ? -4.993 -6.887 2.259 1.00 91.75 179 ILE A N 1
ATOM 1389 C CA . ILE A 1 179 ? -4.150 -8.015 1.838 1.00 91.75 179 ILE A CA 1
ATOM 1390 C C . ILE A 1 179 ? -4.768 -8.736 0.636 1.00 91.75 179 ILE A C 1
ATOM 1392 O O . ILE A 1 179 ? -4.079 -8.999 -0.351 1.00 91.75 179 ILE A O 1
ATOM 1396 N N . VAL A 1 180 ? -6.069 -9.033 0.694 1.00 94.56 180 VAL A N 1
ATOM 1397 C CA . VAL A 1 180 ? -6.802 -9.692 -0.397 1.00 94.56 180 VAL A CA 1
ATOM 1398 C C . VAL A 1 180 ? -6.835 -8.803 -1.637 1.00 94.56 180 VAL A C 1
ATOM 1400 O O . VAL A 1 180 ? -6.620 -9.296 -2.743 1.00 94.56 180 VAL A O 1
ATOM 1403 N N . GLY A 1 181 ? -7.035 -7.495 -1.468 1.00 95.12 181 GLY A N 1
ATOM 1404 C CA . GLY A 1 181 ? -7.011 -6.517 -2.552 1.00 95.12 181 GLY A CA 1
ATOM 1405 C C . GLY A 1 181 ? -5.650 -6.437 -3.244 1.00 95.12 181 GLY A C 1
ATOM 1406 O O . GLY A 1 181 ? -5.574 -6.492 -4.473 1.00 95.12 181 GLY A O 1
ATOM 1407 N N . GLN A 1 182 ? -4.561 -6.398 -2.469 1.00 93.81 182 GLN A N 1
ATOM 1408 C CA . GLN A 1 182 ? -3.199 -6.450 -3.009 1.00 93.81 182 GLN A CA 1
ATOM 1409 C C . GLN A 1 182 ? -2.929 -7.756 -3.754 1.00 93.81 182 GLN A C 1
ATOM 1411 O O . GLN A 1 182 ? -2.376 -7.750 -4.855 1.00 93.81 182 GLN A O 1
ATOM 1416 N N . PHE A 1 183 ? -3.327 -8.886 -3.171 1.00 93.75 183 PHE A N 1
ATOM 1417 C CA . PHE A 1 183 ? -3.153 -10.190 -3.796 1.00 93.75 183 PHE A CA 1
ATOM 1418 C C . PHE A 1 183 ? -3.927 -10.285 -5.117 1.00 93.75 183 PHE A C 1
ATOM 1420 O O . PHE A 1 183 ? -3.345 -10.629 -6.146 1.00 93.75 183 PHE A O 1
ATOM 1427 N N . GLY A 1 184 ? -5.209 -9.912 -5.115 1.00 95.12 184 GLY A N 1
ATOM 1428 C CA . GLY A 1 184 ? -6.056 -9.933 -6.307 1.00 95.12 184 GLY A CA 1
ATOM 1429 C C . GLY A 1 184 ? -5.496 -9.064 -7.431 1.00 95.12 184 GLY A C 1
ATOM 1430 O O . GLY A 1 184 ? -5.446 -9.489 -8.585 1.00 95.12 184 GLY A O 1
ATOM 1431 N N . MET A 1 185 ? -4.979 -7.884 -7.095 1.00 95.38 185 MET A N 1
ATOM 1432 C CA . MET A 1 185 ? -4.363 -7.005 -8.082 1.00 95.38 185 MET A CA 1
ATOM 1433 C C . MET A 1 185 ? -3.009 -7.518 -8.588 1.00 95.38 185 MET A C 1
ATOM 1435 O O . MET A 1 185 ? -2.693 -7.377 -9.770 1.00 95.38 185 MET A O 1
ATOM 1439 N N . SER A 1 186 ? -2.218 -8.159 -7.729 1.00 92.94 186 SER A N 1
ATOM 1440 C CA . SER A 1 186 ? -0.975 -8.821 -8.142 1.00 92.94 186 SER A CA 1
ATOM 1441 C C . SER A 1 186 ? -1.252 -9.937 -9.155 1.00 92.94 186 SER A C 1
ATOM 1443 O O . SER A 1 186 ? -0.555 -10.032 -10.167 1.00 92.94 186 SER A O 1
ATOM 1445 N N . VAL A 1 187 ? -2.312 -10.726 -8.939 1.00 94.81 187 VAL A N 1
ATOM 1446 C CA . VAL A 1 187 ? -2.779 -11.743 -9.897 1.00 94.81 187 VAL A CA 1
ATOM 1447 C C . VAL A 1 187 ? -3.244 -11.094 -11.200 1.00 94.81 187 VAL A C 1
ATOM 1449 O O . VAL A 1 187 ? -2.822 -11.522 -12.273 1.00 94.81 187 VAL A O 1
ATOM 1452 N N . TYR A 1 188 ? -4.053 -10.033 -11.127 1.00 94.38 188 TYR A N 1
ATOM 1453 C CA . TYR A 1 188 ? -4.496 -9.290 -12.310 1.00 94.38 188 TYR A CA 1
ATOM 1454 C C . TYR A 1 188 ? -3.316 -8.775 -13.145 1.00 94.38 188 TYR A C 1
ATOM 1456 O O . TYR A 1 188 ? -3.285 -8.968 -14.360 1.00 94.38 188 TYR A O 1
ATOM 1464 N N . ASN A 1 189 ? -2.312 -8.175 -12.504 1.00 92.88 189 ASN A N 1
ATOM 1465 C CA . ASN A 1 189 ? -1.122 -7.681 -13.192 1.00 92.88 189 ASN A CA 1
ATOM 1466 C C . ASN A 1 189 ? -0.344 -8.812 -13.882 1.00 92.88 189 ASN A C 1
ATOM 1468 O O . ASN A 1 189 ? 0.109 -8.638 -15.013 1.00 92.88 189 ASN A O 1
ATOM 1472 N N . LEU A 1 190 ? -0.213 -9.973 -13.235 1.00 92.19 190 LEU A N 1
ATOM 1473 C CA . LEU A 1 190 ? 0.448 -11.141 -13.820 1.00 92.19 190 LEU A CA 1
ATOM 1474 C C . LEU A 1 190 ? -0.314 -11.663 -15.046 1.00 92.19 190 LEU A C 1
ATOM 1476 O O . LEU A 1 190 ? 0.293 -11.898 -16.090 1.00 92.19 190 LEU A O 1
ATOM 1480 N N . LEU A 1 191 ? -1.641 -11.775 -14.957 1.00 93.50 191 LEU A N 1
ATOM 1481 C CA . LEU A 1 191 ? -2.485 -12.179 -16.085 1.00 93.50 191 LEU A CA 1
ATOM 1482 C C . LEU A 1 191 ? -2.416 -11.173 -17.238 1.00 93.50 191 LEU A C 1
ATOM 1484 O O . LEU A 1 191 ? -2.274 -11.576 -18.390 1.00 93.50 191 LEU A O 1
ATOM 1488 N N . SER A 1 192 ? -2.457 -9.876 -16.934 1.00 91.00 192 SER A N 1
ATOM 1489 C CA . SER A 1 192 ? -2.348 -8.802 -17.926 1.00 91.00 192 SER A CA 1
ATOM 1490 C C . SER A 1 192 ? -0.992 -8.827 -18.642 1.00 91.00 192 SER A C 1
ATOM 1492 O O . SER A 1 192 ? -0.924 -8.713 -19.869 1.00 91.00 192 SER A O 1
ATOM 1494 N N . MET A 1 193 ? 0.093 -9.083 -17.904 1.00 89.38 193 MET A N 1
ATOM 1495 C CA . MET A 1 193 ? 1.432 -9.241 -18.474 1.00 89.38 193 MET A CA 1
ATOM 1496 C C . MET A 1 193 ? 1.514 -10.460 -19.399 1.00 89.38 193 MET A C 1
ATOM 1498 O O . MET A 1 193 ? 2.026 -10.347 -20.512 1.00 89.38 193 MET A O 1
ATOM 1502 N N . ILE A 1 194 ? 0.993 -11.611 -18.966 1.00 91.06 194 ILE A N 1
ATOM 1503 C CA . ILE A 1 194 ? 0.948 -12.835 -19.778 1.00 91.06 194 ILE A CA 1
ATOM 1504 C C . ILE A 1 194 ? 0.127 -12.599 -21.051 1.00 91.06 194 ILE A C 1
ATOM 1506 O O . ILE A 1 194 ? 0.582 -12.929 -22.146 1.00 91.06 194 ILE A O 1
ATOM 1510 N N . TYR A 1 195 ? -1.046 -11.979 -20.924 1.00 92.31 195 TYR A N 1
ATOM 1511 C CA . TYR A 1 195 ? -1.912 -11.644 -22.051 1.00 92.31 195 TYR A CA 1
ATOM 1512 C C . TYR A 1 195 ? -1.204 -10.747 -23.072 1.00 92.31 195 TYR A C 1
ATOM 1514 O O . TYR A 1 195 ? -1.200 -11.057 -24.262 1.00 92.31 195 TYR A O 1
ATOM 1522 N N . SER A 1 196 ? -0.548 -9.682 -22.605 1.00 88.12 196 SER A N 1
ATOM 1523 C CA . SER A 1 196 ? 0.180 -8.740 -23.467 1.00 88.12 196 SER A CA 1
ATOM 1524 C C . SER A 1 196 ? 1.324 -9.432 -24.212 1.00 88.12 196 SER A C 1
ATOM 1526 O O . SER A 1 196 ? 1.488 -9.248 -25.413 1.00 88.12 196 SER A O 1
ATOM 1528 N N . ARG A 1 197 ? 2.062 -10.322 -23.534 1.00 87.06 197 ARG A N 1
ATOM 1529 C CA . ARG A 1 197 ? 3.126 -11.122 -24.160 1.00 87.06 197 ARG A CA 1
ATOM 1530 C C . ARG A 1 197 ? 2.601 -12.064 -25.242 1.00 87.06 197 ARG A C 1
ATOM 1532 O O . ARG A 1 197 ? 3.216 -12.167 -26.299 1.00 87.06 197 ARG A O 1
ATOM 1539 N N . PHE A 1 198 ? 1.478 -12.740 -24.996 1.00 89.12 198 PHE A N 1
ATOM 1540 C CA . PHE A 1 198 ? 0.845 -13.599 -26.002 1.00 89.12 198 PHE A CA 1
ATOM 1541 C C . PHE A 1 198 ? 0.292 -12.806 -27.186 1.00 89.12 198 PHE A C 1
ATOM 1543 O O . PHE A 1 198 ? 0.300 -13.300 -28.313 1.00 89.12 198 PHE A O 1
ATOM 1550 N N . TYR A 1 199 ? -0.221 -11.602 -26.940 1.00 89.31 199 TYR A N 1
ATOM 1551 C CA . TYR A 1 199 ? -0.680 -10.709 -27.994 1.00 89.31 199 TYR A CA 1
ATOM 1552 C C . TYR A 1 199 ? 0.485 -10.296 -28.906 1.00 89.31 199 TYR A C 1
ATOM 1554 O O . TYR A 1 199 ? 0.398 -10.497 -30.117 1.00 89.31 199 TYR A O 1
ATOM 1562 N N . ASP A 1 200 ? 1.601 -9.842 -28.330 1.00 85.19 200 ASP A N 1
ATOM 1563 C CA . ASP A 1 200 ? 2.788 -9.433 -29.090 1.00 85.19 200 ASP A CA 1
ATOM 1564 C C . ASP A 1 200 ? 3.390 -10.583 -29.916 1.00 85.19 200 ASP A C 1
ATOM 1566 O O . ASP A 1 200 ? 3.698 -10.388 -31.091 1.00 85.19 200 ASP A O 1
ATOM 1570 N N . ASP A 1 201 ? 3.505 -11.795 -29.352 1.00 84.56 201 ASP A N 1
ATOM 1571 C CA . ASP A 1 201 ? 4.026 -12.980 -30.066 1.00 84.56 201 ASP A CA 1
ATOM 1572 C C . ASP A 1 201 ? 3.145 -13.395 -31.256 1.00 84.56 201 ASP A C 1
ATOM 1574 O O . ASP A 1 201 ? 3.639 -13.885 -32.273 1.00 84.56 201 ASP A O 1
ATOM 1578 N N . ARG A 1 202 ? 1.826 -13.186 -31.161 1.00 80.25 202 ARG A N 1
ATOM 1579 C CA . ARG A 1 202 ? 0.927 -13.435 -32.294 1.00 80.25 202 ARG A CA 1
ATOM 1580 C C . ARG A 1 202 ? 1.084 -12.388 -33.388 1.00 80.25 202 ARG A C 1
ATOM 1582 O O . ARG A 1 202 ? 1.016 -12.751 -34.557 1.00 80.25 202 ARG A O 1
ATOM 1589 N N . HIS A 1 203 ? 1.320 -11.127 -33.039 1.00 75.44 203 HIS A N 1
ATOM 1590 C CA . HIS A 1 203 ? 1.506 -10.067 -34.029 1.00 75.44 203 HIS A CA 1
ATOM 1591 C C . HIS A 1 203 ? 2.852 -10.144 -34.751 1.00 75.44 203 HIS A C 1
ATOM 1593 O O . HIS A 1 203 ? 2.891 -9.925 -35.959 1.00 75.44 203 HIS A O 1
ATOM 1599 N N . THR A 1 204 ? 3.934 -10.519 -34.069 1.00 73.38 204 THR A N 1
ATOM 1600 C CA . THR A 1 204 ? 5.257 -10.676 -34.701 1.00 73.38 204 THR A CA 1
ATOM 1601 C C . THR A 1 204 ? 5.353 -11.864 -35.654 1.00 73.38 204 THR A C 1
ATOM 1603 O O . THR A 1 204 ? 6.238 -11.873 -36.497 1.00 73.38 204 THR A O 1
ATOM 1606 N N . LYS A 1 205 ? 4.462 -12.858 -35.556 1.00 69.94 205 LYS A N 1
ATOM 1607 C CA . LYS A 1 205 ? 4.411 -14.008 -36.481 1.00 69.94 205 LYS A CA 1
ATOM 1608 C C . LYS A 1 205 ? 3.593 -13.754 -37.752 1.00 69.94 205 LYS A C 1
ATOM 1610 O O . LYS A 1 205 ? 3.629 -14.582 -38.657 1.00 69.94 205 LYS A O 1
ATOM 1615 N N . ILE A 1 206 ? 2.811 -12.674 -37.790 1.00 64.94 206 ILE A N 1
ATOM 1616 C CA . ILE A 1 206 ? 1.916 -12.334 -38.911 1.00 64.94 206 ILE A CA 1
ATOM 1617 C C . ILE A 1 206 ? 2.554 -11.281 -39.842 1.00 64.94 206 ILE A C 1
ATOM 1619 O O . ILE A 1 206 ? 2.096 -11.119 -40.973 1.00 64.94 206 ILE A O 1
ATOM 1623 N N . VAL A 1 207 ? 3.610 -10.595 -39.387 1.00 54.22 207 VAL A N 1
ATOM 1624 C CA . VAL A 1 207 ? 4.418 -9.626 -40.156 1.00 54.22 207 VAL A CA 1
ATOM 1625 C C . VAL A 1 207 ? 5.697 -10.293 -40.643 1.00 54.22 207 VAL A C 1
ATOM 1627 O O . VAL A 1 207 ? 6.065 -10.048 -41.811 1.00 54.22 207 VAL A O 1
#

Mean predicted aligned error: 10.24 Å